Protein AF-A0ABC8URE0-F1 (afdb_monomer_lite)

Radius of gyration: 20.16 Å; chains: 1; bounding box: 49×44×55 Å

Foldseek 3Di:
DDPDFDDPVRCVLCVVVCVVQHRLLLVLQLADEEEDEADDLLVVLLVVLSVSSNHVYYHYHRPDDDDDDDDLQAFDPDDQLLVLLVVLVVVVCVVVVHGPLPAALVCLVVSVVSSVVCCVVRPDDCVSHDSVSNSVSRHDSDDDNVVSNVNSVLVNVLVSCVRSVGDDHQQPDWDADPVVGDIDGDHRPDPDDDD

Organism: NCBI:txid185542

pLDDT: mean 82.13, std 14.36, range [38.34, 97.25]

Sequence (195 aa):
MGNEELTEQETALYDRQIRVWGVDAQRRLSKSHILVSGLRGTVVEFCKNIVLAGVGSLTLNDDRPDAIAIPWRSLPKRVSKLYFAMRVLERFEEAEGRNPGETSTADLPIVLKLRKDLCEAHSPSEAQIPDSLLERLLASTTEFPPVCAIIGGILGQEVIKAISGKGDPLKNFFFFDAVDGKGIIEDISNTNTHS

Structure (mmCIF, N/CA/C/O backbone):
data_AF-A0ABC8URE0-F1
#
_entry.id   AF-A0ABC8URE0-F1
#
loop_
_atom_site.group_PDB
_atom_site.id
_atom_site.type_symbol
_atom_site.label_atom_id
_atom_site.label_alt_id
_atom_site.label_comp_id
_atom_site.label_asym_id
_atom_site.label_entity_id
_atom_site.label_seq_id
_atom_site.pdbx_PDB_ins_code
_atom_site.Cartn_x
_atom_site.Cartn_y
_atom_site.Cartn_z
_atom_site.occupancy
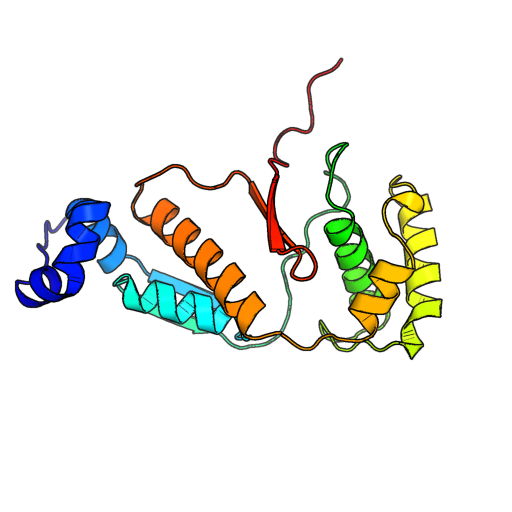_atom_site.B_iso_or_equiv
_atom_site.auth_seq_id
_atom_site.auth_comp_id
_atom_site.auth_asym_id
_atom_site.auth_atom_id
_atom_site.pdbx_PDB_model_num
ATOM 1 N N . MET A 1 1 ? -28.668 8.253 12.663 1.00 44.81 1 MET A N 1
ATOM 2 C CA . MET A 1 1 ? -27.757 7.182 12.202 1.00 44.81 1 MET A CA 1
ATOM 3 C C . MET A 1 1 ? -26.922 6.763 13.399 1.00 44.81 1 MET A C 1
ATOM 5 O O . MET A 1 1 ? -26.434 7.644 14.094 1.00 44.81 1 MET A O 1
ATOM 9 N N . GLY A 1 2 ? -26.914 5.468 13.721 1.00 46.53 2 GLY A N 1
ATOM 10 C CA . GLY A 1 2 ? -26.546 4.940 15.037 1.00 46.53 2 GLY A CA 1
ATOM 11 C C . GLY A 1 2 ? -25.136 5.316 15.482 1.00 46.53 2 GLY A C 1
ATOM 12 O O . GLY A 1 2 ? -24.145 4.989 14.826 1.00 46.53 2 GLY A O 1
ATOM 13 N N . ASN A 1 3 ? -25.065 5.984 16.630 1.00 58.00 3 ASN A N 1
ATOM 14 C CA . ASN A 1 3 ? -23.837 6.269 17.354 1.00 58.00 3 ASN A CA 1
ATOM 15 C C . ASN A 1 3 ? -23.377 4.998 18.092 1.00 58.00 3 ASN A C 1
ATOM 17 O O . ASN A 1 3 ? -23.248 5.006 19.309 1.00 58.00 3 ASN A O 1
ATOM 21 N N . GLU A 1 4 ? -23.235 3.881 17.369 1.00 69.94 4 GLU A N 1
ATOM 22 C CA . GLU A 1 4 ? -22.735 2.632 17.949 1.00 69.94 4 GLU A CA 1
ATOM 23 C C . GLU A 1 4 ? -21.318 2.864 18.459 1.00 69.94 4 GLU A C 1
ATOM 25 O O . GLU A 1 4 ? -20.422 3.268 17.705 1.00 69.94 4 GLU A O 1
ATOM 30 N N . GLU A 1 5 ? -21.179 2.698 19.769 1.00 83.19 5 GLU A N 1
ATOM 31 C CA . GLU A 1 5 ? -19.919 2.800 20.479 1.00 83.19 5 GLU A CA 1
ATOM 32 C C . GLU A 1 5 ? -19.103 1.530 20.269 1.00 83.19 5 GLU A C 1
ATOM 34 O O . GLU A 1 5 ? -19.657 0.457 20.035 1.00 83.19 5 GLU A O 1
ATOM 39 N N . LEU A 1 6 ? -17.780 1.661 20.353 1.00 88.19 6 LEU A N 1
ATOM 40 C CA . LEU A 1 6 ? -16.908 0.493 20.386 1.00 88.19 6 LEU A CA 1
ATOM 41 C C . LEU A 1 6 ? -17.249 -0.328 21.627 1.00 88.19 6 LEU A C 1
ATOM 43 O O . LEU A 1 6 ? -17.446 0.225 22.711 1.00 88.19 6 LEU A O 1
ATOM 47 N N . THR A 1 7 ? -17.283 -1.642 21.471 1.00 91.75 7 THR A N 1
ATOM 48 C CA . THR A 1 7 ? -17.441 -2.557 22.599 1.00 91.75 7 THR A CA 1
ATOM 49 C C . THR A 1 7 ? -16.278 -2.399 23.586 1.00 91.75 7 THR A C 1
ATOM 51 O O . THR A 1 7 ? -15.192 -1.916 23.241 1.00 91.75 7 THR A O 1
ATOM 54 N N . GLU A 1 8 ? -16.462 -2.837 24.833 1.00 92.25 8 GLU A N 1
ATOM 55 C CA . GLU A 1 8 ? -15.370 -2.854 25.820 1.00 92.25 8 GLU A CA 1
ATOM 56 C C . GLU A 1 8 ? -14.184 -3.701 25.337 1.00 92.25 8 GLU A C 1
ATOM 58 O O . GLU A 1 8 ? -13.027 -3.329 25.535 1.00 92.25 8 GLU A O 1
ATOM 63 N N . GLN A 1 9 ? -14.470 -4.806 24.639 1.00 92.00 9 GLN A N 1
ATOM 64 C CA . GLN A 1 9 ? -13.456 -5.677 24.047 1.00 92.00 9 GLN A CA 1
ATOM 65 C C . GLN A 1 9 ? -12.650 -4.957 22.961 1.00 92.00 9 GLN A C 1
ATOM 67 O O . GLN A 1 9 ? -11.422 -4.997 22.994 1.00 92.00 9 GLN A O 1
ATOM 72 N N . GLU A 1 10 ? -13.308 -4.256 22.033 1.00 90.31 10 GLU A N 1
ATOM 73 C CA . GLU A 1 10 ? -12.627 -3.458 21.003 1.00 90.31 10 GLU A CA 1
ATOM 74 C C . GLU A 1 10 ? -11.836 -2.302 21.616 1.00 90.31 10 GLU A C 1
ATOM 76 O O . GLU A 1 10 ? -10.716 -2.020 21.195 1.00 90.31 10 GLU A O 1
ATOM 81 N N . THR A 1 11 ? -12.383 -1.654 22.645 1.00 92.94 11 THR A N 1
ATOM 82 C CA . THR A 1 11 ? -11.701 -0.565 23.353 1.00 92.94 11 THR A CA 1
ATOM 83 C C . THR A 1 11 ? -10.422 -1.063 24.025 1.00 92.94 11 THR A C 1
ATOM 85 O O . THR A 1 11 ? -9.389 -0.403 23.936 1.00 92.94 11 THR A O 1
ATOM 88 N N . ALA A 1 12 ? -10.457 -2.247 24.643 1.00 94.56 12 ALA A N 1
ATOM 89 C CA . ALA A 1 12 ? -9.278 -2.873 25.234 1.00 94.56 12 ALA A CA 1
ATOM 90 C C . ALA A 1 12 ? -8.264 -3.329 24.169 1.00 94.56 12 ALA A C 1
ATOM 92 O O . ALA A 1 12 ? -7.064 -3.103 24.328 1.00 94.56 12 ALA A O 1
ATOM 93 N N . LEU A 1 13 ? -8.734 -3.935 23.072 1.00 93.69 13 LEU A N 1
ATOM 94 C CA . LEU A 1 13 ? -7.889 -4.415 21.974 1.00 93.69 13 LEU A CA 1
ATOM 95 C C . LEU A 1 13 ? -7.146 -3.264 21.279 1.00 93.69 13 LEU A C 1
ATOM 97 O O . LEU A 1 13 ? -5.949 -3.370 21.002 1.00 93.69 13 LEU A O 1
ATOM 101 N N . TYR A 1 14 ? -7.843 -2.155 21.032 1.00 95.88 14 TYR A N 1
ATOM 102 C CA . TYR A 1 14 ? -7.323 -1.000 20.302 1.00 95.88 14 TYR A CA 1
ATOM 103 C C . TYR A 1 14 ? -6.855 0.144 21.209 1.00 95.88 14 TYR A C 1
ATOM 105 O O . TYR A 1 14 ? -6.549 1.216 20.696 1.00 95.88 14 TYR A O 1
ATOM 113 N N . ASP A 1 15 ? -6.725 -0.053 22.527 1.00 96.69 15 ASP A N 1
ATOM 114 C CA . ASP A 1 15 ? -6.374 1.006 23.494 1.00 96.69 15 ASP A CA 1
ATOM 115 C C . ASP A 1 15 ? -5.163 1.845 23.043 1.00 96.69 15 ASP A C 1
ATOM 117 O O . ASP A 1 15 ? -5.224 3.075 22.988 1.00 96.69 15 ASP A O 1
ATOM 121 N N . ARG A 1 16 ? -4.074 1.190 22.619 1.00 96.12 16 ARG A N 1
ATOM 122 C CA . ARG A 1 16 ? -2.867 1.893 22.148 1.00 96.12 16 ARG A CA 1
ATOM 123 C C . ARG A 1 16 ? -3.115 2.713 20.885 1.00 96.12 16 ARG A C 1
ATOM 125 O O . ARG A 1 16 ? -2.573 3.804 20.761 1.00 96.12 16 ARG A O 1
ATOM 132 N N . GLN A 1 17 ? -3.920 2.196 19.966 1.00 94.06 17 GLN A N 1
ATOM 133 C CA . GLN A 1 17 ? -4.258 2.850 18.703 1.00 94.06 17 GLN A CA 1
ATOM 134 C C . GLN A 1 17 ? -5.190 4.048 18.941 1.00 94.06 17 GLN A C 1
ATOM 136 O O . GLN A 1 17 ? -4.942 5.151 18.452 1.00 94.06 17 GLN A O 1
ATOM 141 N N . ILE A 1 18 ? -6.192 3.873 19.805 1.00 95.69 18 ILE A N 1
ATOM 142 C CA . ILE A 1 18 ? -7.119 4.922 20.237 1.00 95.69 18 ILE A CA 1
ATOM 143 C C . ILE A 1 18 ? -6.364 6.087 20.886 1.00 95.69 18 ILE A C 1
ATOM 145 O O . ILE A 1 18 ? -6.706 7.240 20.638 1.00 95.69 18 ILE A O 1
ATOM 149 N N . ARG A 1 19 ? -5.301 5.832 21.658 1.00 95.56 19 ARG A N 1
ATOM 150 C CA . ARG A 1 19 ? -4.453 6.906 22.215 1.00 95.56 19 ARG A CA 1
ATOM 151 C C . ARG A 1 19 ? -3.705 7.713 21.152 1.00 95.56 19 ARG A C 1
ATOM 153 O O . ARG A 1 19 ? -3.364 8.862 21.411 1.00 95.56 19 ARG A O 1
ATOM 160 N N . VAL A 1 20 ? -3.440 7.128 19.984 1.00 93.50 20 VAL A N 1
ATOM 161 C CA . VAL A 1 20 ? -2.712 7.783 18.888 1.00 93.50 20 VAL A CA 1
ATOM 162 C C . VAL A 1 20 ? -3.646 8.654 18.051 1.00 93.50 20 VAL A C 1
ATOM 164 O O . VAL A 1 20 ? -3.333 9.816 17.803 1.00 93.50 20 VAL A O 1
ATOM 167 N N . TRP A 1 21 ? -4.793 8.123 17.617 1.00 93.44 21 TRP A N 1
ATOM 168 C CA . TRP A 1 21 ? -5.675 8.824 16.670 1.00 93.44 21 TRP A CA 1
ATOM 169 C C . TRP A 1 21 ? -7.066 9.182 17.209 1.00 93.44 21 TRP A C 1
ATOM 171 O O . TRP A 1 21 ? -7.798 9.950 16.579 1.00 93.44 21 TRP A O 1
ATOM 181 N N . GLY A 1 22 ? -7.426 8.710 18.399 1.00 95.50 22 GLY A N 1
ATOM 182 C CA . GLY A 1 22 ? -8.692 9.003 19.065 1.00 95.50 22 GLY A CA 1
ATOM 183 C C . GLY A 1 22 ? -9.807 8.003 18.755 1.00 95.50 22 GLY A C 1
ATOM 184 O O . GLY A 1 22 ? -9.802 7.302 17.743 1.00 95.50 22 GLY A O 1
ATOM 185 N N . VAL A 1 23 ? -10.809 7.966 19.634 1.00 95.06 23 VAL A N 1
ATOM 186 C CA . VAL A 1 23 ? -11.919 7.003 19.555 1.00 95.06 23 VAL A CA 1
ATOM 187 C C . VAL A 1 23 ? -12.766 7.177 18.290 1.00 95.06 23 VAL A C 1
ATOM 189 O O . VAL A 1 23 ? -13.145 6.192 17.665 1.00 95.06 23 VAL A O 1
ATOM 192 N N . ASP A 1 24 ? -12.999 8.416 17.850 1.00 94.75 24 ASP A N 1
ATOM 193 C CA . ASP A 1 24 ? -13.796 8.686 16.646 1.00 94.75 24 ASP A CA 1
ATOM 194 C C . ASP A 1 24 ? -13.105 8.199 15.370 1.00 94.75 24 ASP A C 1
ATOM 196 O O . ASP A 1 24 ? -13.764 7.765 14.427 1.00 94.75 24 ASP A O 1
ATOM 200 N N . ALA A 1 25 ? -11.771 8.268 15.335 1.00 95.25 25 ALA A N 1
ATOM 201 C CA . ALA A 1 25 ? -10.980 7.710 14.246 1.00 95.25 25 ALA A CA 1
ATOM 202 C C . ALA A 1 25 ? -11.090 6.184 14.221 1.00 95.25 25 ALA A C 1
ATOM 204 O O . ALA A 1 25 ? -11.353 5.619 13.161 1.00 95.25 25 ALA A O 1
ATOM 205 N N . GLN A 1 26 ? -10.990 5.536 15.387 1.00 96.56 26 GLN A N 1
ATOM 206 C CA . GLN A 1 26 ? -11.172 4.089 15.497 1.00 96.56 26 GLN A CA 1
ATOM 207 C C . GLN A 1 26 ? -12.585 3.655 15.073 1.00 96.56 26 GLN A C 1
ATOM 209 O O . GLN A 1 26 ? -12.722 2.688 14.332 1.00 96.56 26 GLN A O 1
ATOM 214 N N . ARG A 1 27 ? -13.632 4.407 15.449 1.00 94.38 27 ARG A N 1
ATOM 215 C CA . ARG A 1 27 ? -15.014 4.150 14.992 1.00 94.38 27 ARG A CA 1
ATOM 216 C C . ARG A 1 27 ? -15.176 4.285 13.477 1.00 94.38 27 ARG A C 1
ATOM 218 O O . ARG A 1 27 ? -15.974 3.567 12.884 1.00 94.38 27 ARG A O 1
ATOM 225 N N . ARG A 1 28 ? -14.474 5.225 12.833 1.00 95.12 28 ARG A N 1
ATOM 226 C CA . ARG A 1 28 ? -14.501 5.348 11.364 1.00 95.12 28 ARG A CA 1
ATOM 227 C C . ARG A 1 28 ? -13.824 4.156 10.695 1.00 95.12 28 ARG A C 1
ATOM 229 O O . ARG A 1 28 ? -14.370 3.626 9.730 1.00 95.12 28 ARG A O 1
ATOM 236 N N . LEU A 1 29 ? -12.682 3.715 11.224 1.00 94.25 29 LEU A N 1
ATOM 237 C CA . LEU A 1 29 ? -11.982 2.525 10.735 1.00 94.25 29 LEU A CA 1
ATOM 238 C C . LEU A 1 29 ? -12.871 1.278 10.846 1.00 94.25 29 LEU A C 1
ATOM 240 O O . LEU A 1 29 ? -13.094 0.613 9.834 1.00 94.25 29 LEU A O 1
ATOM 244 N N . SER A 1 30 ? -13.478 1.030 12.011 1.00 92.75 30 SER A N 1
ATOM 245 C CA . SER A 1 30 ? -14.317 -0.159 12.243 1.00 92.75 30 SER A CA 1
ATOM 246 C C . SER A 1 30 ? -15.606 -0.201 11.418 1.00 92.75 30 SER A C 1
ATOM 248 O O . SER A 1 30 ? -16.214 -1.256 11.278 1.00 92.75 30 SER A O 1
ATOM 250 N N . LYS A 1 31 ? -16.020 0.926 10.829 1.00 91.44 31 LYS A N 1
ATOM 251 C CA . LYS A 1 31 ? -17.175 1.014 9.915 1.00 91.44 31 LYS A CA 1
ATOM 252 C C . LYS A 1 31 ? -16.787 1.040 8.439 1.00 91.44 31 LYS A C 1
ATOM 254 O O . LYS A 1 31 ? -17.660 1.118 7.580 1.00 91.44 31 LYS A O 1
ATOM 259 N N . SER A 1 32 ? -15.493 1.025 8.134 1.00 92.50 32 SER A N 1
ATOM 260 C CA . SER A 1 32 ? -15.006 1.093 6.761 1.00 92.50 32 SER A CA 1
ATOM 261 C C . SER A 1 32 ? -14.900 -0.290 6.129 1.00 92.50 32 SER A C 1
ATOM 263 O O . SER A 1 32 ? -14.638 -1.285 6.805 1.00 92.50 32 SER A O 1
ATOM 265 N N . HIS A 1 33 ? -15.078 -0.332 4.812 1.00 90.12 33 HIS A N 1
ATOM 266 C CA . HIS A 1 33 ? -14.966 -1.534 3.996 1.00 90.12 33 HIS A CA 1
ATOM 267 C C . HIS A 1 33 ? -13.935 -1.279 2.901 1.00 90.12 33 HIS A C 1
ATOM 269 O O . HIS A 1 33 ? -14.064 -0.316 2.145 1.00 90.12 33 HIS A O 1
ATOM 275 N N . ILE A 1 34 ? -12.904 -2.117 2.832 1.00 87.38 34 ILE A N 1
ATOM 276 C CA . ILE A 1 34 ? -11.818 -1.976 1.860 1.00 87.38 34 ILE A CA 1
ATOM 277 C C . ILE A 1 34 ? -11.873 -3.152 0.889 1.00 87.38 34 ILE A C 1
ATOM 279 O O . ILE A 1 34 ? -11.908 -4.307 1.306 1.00 87.38 34 ILE A O 1
ATOM 283 N N . LEU A 1 35 ? -11.859 -2.852 -0.409 1.00 88.62 35 LEU A N 1
ATOM 284 C CA . LEU A 1 35 ? -11.622 -3.827 -1.469 1.00 88.62 35 LEU A CA 1
ATOM 285 C C . LEU A 1 35 ? -10.140 -3.795 -1.842 1.00 88.62 35 LEU A C 1
ATOM 287 O O . LEU A 1 35 ? -9.586 -2.728 -2.101 1.00 88.62 35 LEU A O 1
ATOM 291 N N . VAL A 1 36 ? -9.520 -4.966 -1.901 1.00 83.94 36 VAL A N 1
ATOM 292 C CA . VAL A 1 36 ? -8.146 -5.155 -2.361 1.00 83.94 36 VAL A CA 1
ATOM 293 C C . VAL A 1 36 ? -8.177 -6.028 -3.598 1.00 83.94 36 VAL A C 1
ATOM 295 O O . VAL A 1 36 ? -8.746 -7.114 -3.549 1.00 83.94 36 VAL A O 1
ATOM 298 N N . SER A 1 37 ? -7.566 -5.556 -4.685 1.00 80.25 37 SER A N 1
ATOM 299 C CA . SER A 1 37 ? -7.454 -6.308 -5.935 1.00 80.25 37 SER A CA 1
ATOM 300 C C . SER A 1 37 ? -5.997 -6.673 -6.218 1.00 80.25 37 SER A C 1
ATOM 302 O O . SER A 1 37 ? -5.149 -5.782 -6.257 1.00 80.25 37 SER A O 1
ATOM 304 N N . GLY A 1 38 ? -5.726 -7.962 -6.429 1.00 74.94 38 GLY A N 1
ATOM 305 C CA . GLY A 1 38 ? -4.405 -8.534 -6.699 1.00 74.94 38 GLY A CA 1
ATOM 306 C C . GLY A 1 38 ? -3.577 -8.773 -5.434 1.00 74.94 38 GLY A C 1
ATOM 307 O O . GLY A 1 38 ? -3.132 -7.827 -4.784 1.00 74.94 38 GLY A O 1
ATOM 308 N N . LEU A 1 39 ? -3.315 -10.037 -5.090 1.00 74.25 39 LEU A N 1
ATOM 309 C CA . LEU A 1 39 ? -2.512 -10.395 -3.918 1.00 74.25 39 LEU A CA 1
ATOM 310 C C . LEU A 1 39 ? -1.060 -10.694 -4.307 1.00 74.25 39 LEU A C 1
ATOM 312 O O . LEU A 1 39 ? -0.730 -11.733 -4.874 1.00 74.25 39 LEU A O 1
ATOM 316 N N . ARG A 1 40 ? -0.163 -9.780 -3.934 1.00 80.19 40 ARG A N 1
ATOM 317 C CA . ARG A 1 40 ? 1.292 -9.996 -3.913 1.00 80.19 40 ARG A CA 1
ATOM 318 C C . ARG A 1 40 ? 1.866 -9.665 -2.533 1.00 80.19 40 ARG A C 1
ATOM 320 O O . ARG A 1 40 ? 1.146 -9.143 -1.684 1.00 80.19 40 ARG A O 1
ATOM 327 N N . GLY A 1 41 ? 3.141 -9.938 -2.281 1.00 81.12 41 GLY A N 1
ATOM 328 C CA . GLY A 1 41 ? 3.801 -9.776 -0.982 1.00 81.12 41 GLY A CA 1
ATOM 329 C C . GLY A 1 41 ? 3.601 -8.394 -0.360 1.00 81.12 41 GLY A C 1
ATOM 330 O O . GLY A 1 41 ? 3.271 -8.289 0.820 1.00 81.12 41 GLY A O 1
ATOM 331 N N . THR A 1 42 ? 3.694 -7.324 -1.155 1.00 89.69 42 THR A N 1
ATOM 332 C CA . THR A 1 42 ? 3.420 -5.955 -0.673 1.00 89.69 42 THR A CA 1
ATOM 333 C C . THR A 1 42 ? 1.969 -5.780 -0.221 1.00 89.69 42 THR A C 1
ATOM 335 O O . THR A 1 42 ? 1.692 -5.158 0.806 1.00 89.69 42 THR A O 1
ATOM 338 N N . VAL A 1 43 ? 1.031 -6.350 -0.978 1.00 87.75 43 VAL A N 1
ATOM 339 C CA . VAL A 1 43 ? -0.405 -6.263 -0.699 1.00 87.75 43 VAL A CA 1
ATOM 340 C C . VAL A 1 43 ? -0.781 -7.113 0.515 1.00 87.75 43 VAL A C 1
ATOM 342 O O . VAL A 1 43 ? -1.624 -6.700 1.306 1.00 87.75 43 VAL A O 1
ATOM 345 N N . VAL A 1 44 ? -0.125 -8.255 0.727 1.00 85.50 44 VAL A N 1
ATOM 346 C CA . VAL A 1 44 ? -0.299 -9.077 1.935 1.00 85.50 44 VAL A CA 1
ATOM 347 C C . VAL A 1 44 ? 0.109 -8.294 3.186 1.00 85.50 44 VAL A C 1
ATOM 349 O O . VAL A 1 44 ? -0.640 -8.254 4.164 1.00 85.50 44 VAL A O 1
ATOM 352 N N . GLU A 1 45 ? 1.254 -7.610 3.142 1.00 95.69 45 GLU A N 1
ATOM 353 C CA . GLU A 1 45 ? 1.718 -6.752 4.238 1.00 95.69 45 GLU A CA 1
ATOM 354 C C . GLU A 1 45 ? 0.764 -5.576 4.493 1.00 95.69 45 GLU A C 1
ATOM 356 O O . GLU A 1 45 ? 0.430 -5.286 5.645 1.00 95.69 45 GLU A O 1
ATOM 361 N N . PHE A 1 46 ? 0.249 -4.953 3.428 1.00 94.69 46 PHE A N 1
ATOM 362 C CA . PHE A 1 46 ? -0.822 -3.960 3.519 1.00 94.69 46 PHE A CA 1
ATOM 363 C C . PHE A 1 46 ? -2.070 -4.525 4.217 1.00 94.69 46 PHE A C 1
ATOM 365 O O . PHE A 1 46 ? -2.531 -3.950 5.204 1.00 94.69 46 PHE A O 1
ATOM 372 N N . CYS A 1 47 ? -2.586 -5.672 3.763 1.00 89.75 47 CYS A N 1
ATOM 373 C CA . CYS A 1 47 ? -3.782 -6.308 4.319 1.00 89.75 47 CYS A CA 1
ATOM 374 C C . CYS A 1 47 ? -3.617 -6.598 5.812 1.00 89.75 47 CYS A C 1
ATOM 376 O O . CYS A 1 47 ? -4.502 -6.275 6.602 1.00 89.75 47 CYS A O 1
ATOM 378 N N . LYS A 1 48 ? -2.461 -7.141 6.216 1.00 92.56 48 LYS A N 1
ATOM 379 C CA . LYS A 1 48 ? -2.122 -7.373 7.625 1.00 92.56 48 LYS A CA 1
ATOM 380 C C . LYS A 1 48 ? -2.237 -6.082 8.438 1.00 92.56 48 LYS A C 1
ATOM 382 O O . LYS A 1 48 ? -2.884 -6.082 9.481 1.00 92.56 48 LYS A O 1
ATOM 387 N N . ASN A 1 49 ? -1.645 -4.982 7.970 1.00 95.69 49 ASN A N 1
ATOM 388 C CA . ASN A 1 49 ? -1.688 -3.705 8.692 1.00 95.69 49 ASN A CA 1
ATOM 389 C C . ASN A 1 49 ? -3.114 -3.155 8.811 1.00 95.69 49 ASN A C 1
ATOM 391 O O . ASN A 1 49 ? -3.501 -2.681 9.875 1.00 95.69 49 ASN A O 1
ATOM 395 N N . ILE A 1 50 ? -3.908 -3.270 7.749 1.00 94.31 50 ILE A N 1
ATOM 396 C CA . ILE A 1 50 ? -5.303 -2.824 7.720 1.00 94.31 50 ILE A CA 1
ATOM 397 C C . ILE A 1 50 ? -6.196 -3.645 8.662 1.00 94.31 50 ILE A C 1
ATOM 399 O O . ILE A 1 50 ? -6.992 -3.075 9.408 1.00 94.31 50 ILE A O 1
ATOM 403 N N . VAL A 1 51 ? -6.042 -4.972 8.677 1.00 90.69 51 VAL A N 1
ATOM 404 C CA . VAL A 1 51 ? -6.773 -5.853 9.602 1.00 90.69 51 VAL A CA 1
ATOM 405 C C . VAL A 1 51 ? -6.383 -5.550 11.051 1.00 90.69 51 VAL A C 1
ATOM 407 O O . VAL A 1 51 ? -7.254 -5.410 11.907 1.00 90.69 51 VAL A O 1
ATOM 410 N N . LEU A 1 52 ? -5.087 -5.375 11.331 1.00 93.25 52 LEU A N 1
ATOM 411 C CA . LEU A 1 52 ? -4.596 -5.035 12.672 1.00 93.25 52 LEU A CA 1
ATOM 412 C C . LEU A 1 52 ? -5.031 -3.637 13.142 1.00 93.25 52 LEU A C 1
ATOM 414 O O . LEU A 1 52 ? -5.151 -3.417 14.349 1.00 93.25 52 LEU A O 1
ATOM 418 N N . ALA A 1 53 ? -5.292 -2.712 12.216 1.00 94.19 53 ALA A N 1
ATOM 419 C CA . ALA A 1 53 ? -5.849 -1.393 12.516 1.00 94.19 53 ALA A CA 1
ATOM 420 C C . ALA A 1 53 ? -7.350 -1.429 12.866 1.00 94.19 53 ALA A C 1
ATOM 422 O O . ALA A 1 53 ? -7.910 -0.421 13.298 1.00 94.19 53 ALA A O 1
ATOM 423 N N . GLY A 1 54 ? -8.010 -2.579 12.692 1.00 91.88 54 GLY A N 1
ATOM 424 C CA . GLY A 1 54 ? -9.418 -2.761 13.032 1.00 91.88 54 GLY A CA 1
ATOM 425 C C . GLY A 1 54 ? -10.374 -2.167 12.008 1.00 91.88 54 GLY A C 1
ATOM 426 O O . GLY A 1 54 ? -11.345 -1.514 12.386 1.00 91.88 54 GLY A O 1
ATOM 427 N N . VAL A 1 55 ? -10.096 -2.362 10.713 1.00 91.44 55 VAL A N 1
ATOM 428 C CA . VAL A 1 55 ? -11.075 -2.041 9.669 1.00 91.44 55 VAL A CA 1
ATOM 429 C C . VAL A 1 55 ? -12.311 -2.943 9.781 1.00 91.44 55 VAL A C 1
ATOM 431 O O . VAL A 1 55 ? -12.188 -4.118 10.124 1.00 91.44 55 VAL A O 1
ATOM 434 N N . GLY A 1 56 ? -13.493 -2.416 9.459 1.00 88.25 56 GLY A N 1
ATOM 435 C CA . GLY A 1 56 ? -14.756 -3.157 9.554 1.00 88.25 56 GLY A CA 1
ATOM 436 C C . GLY A 1 56 ? -14.841 -4.376 8.640 1.00 88.25 56 GLY A C 1
ATOM 437 O O . GLY A 1 56 ? -15.275 -5.447 9.058 1.00 88.25 56 GLY A O 1
ATOM 438 N N . SER A 1 57 ? -14.414 -4.239 7.383 1.00 89.00 57 SER A N 1
ATOM 439 C CA . SER A 1 57 ? -14.201 -5.401 6.519 1.00 89.00 57 SER A CA 1
ATOM 440 C C . SER A 1 57 ? -13.105 -5.182 5.483 1.00 89.00 57 SER A C 1
ATOM 442 O O . SER A 1 57 ? -12.822 -4.059 5.055 1.00 89.00 57 SER A O 1
ATOM 444 N N . LEU A 1 58 ? -12.516 -6.298 5.061 1.00 86.25 58 LEU A N 1
ATOM 445 C CA . LEU A 1 58 ? -11.542 -6.374 3.987 1.00 86.25 58 LEU A CA 1
ATOM 446 C C . LEU A 1 58 ? -11.996 -7.453 2.999 1.00 86.25 58 LEU A C 1
ATOM 448 O O . LEU A 1 58 ? -12.099 -8.622 3.363 1.00 86.25 58 LEU A O 1
ATOM 452 N N . THR A 1 59 ? -12.297 -7.057 1.765 1.00 82.69 59 THR A N 1
ATOM 453 C CA . THR A 1 59 ? -12.648 -7.971 0.670 1.00 82.69 59 THR A CA 1
ATOM 454 C C . THR A 1 59 ? -11.435 -8.143 -0.227 1.00 82.69 59 THR A C 1
ATOM 456 O O . THR A 1 59 ? -10.869 -7.152 -0.685 1.00 82.69 59 THR A O 1
ATOM 459 N N . LEU A 1 60 ? -11.038 -9.389 -0.475 1.00 79.69 60 LEU A N 1
ATOM 460 C CA . LEU A 1 60 ? -9.905 -9.719 -1.333 1.00 79.69 60 LEU A CA 1
ATOM 461 C C . LEU A 1 60 ? -10.429 -10.242 -2.669 1.00 79.69 60 LEU A C 1
ATOM 463 O O . LEU A 1 60 ? -11.166 -11.225 -2.704 1.00 79.69 60 LEU A O 1
ATOM 467 N N . ASN A 1 61 ? -10.042 -9.574 -3.747 1.00 77.19 61 ASN A N 1
ATOM 468 C CA . ASN A 1 61 ? -10.255 -9.998 -5.118 1.00 77.19 61 ASN A CA 1
ATOM 469 C C . ASN A 1 61 ? -8.891 -10.344 -5.719 1.00 77.19 61 ASN A C 1
ATOM 471 O O . ASN A 1 61 ? -8.054 -9.462 -5.878 1.00 77.19 61 ASN A O 1
ATOM 475 N N . ASP A 1 62 ? -8.640 -11.609 -6.033 1.00 72.94 62 ASP A N 1
ATOM 476 C CA . ASP A 1 62 ? -7.372 -12.037 -6.642 1.00 72.94 62 ASP A CA 1
ATOM 477 C C . ASP A 1 62 ? -7.586 -12.635 -8.035 1.00 72.94 62 ASP A C 1
ATOM 479 O O . ASP A 1 62 ? -6.936 -13.593 -8.454 1.00 72.94 62 ASP A O 1
ATOM 483 N N . ASP A 1 63 ? -8.525 -12.035 -8.764 1.00 58.53 63 ASP A N 1
ATOM 484 C CA . ASP A 1 63 ? -8.711 -12.270 -10.185 1.00 58.53 63 ASP A CA 1
ATOM 485 C C . ASP A 1 63 ? -7.721 -11.366 -10.937 1.00 58.53 63 ASP A C 1
ATOM 487 O O . ASP A 1 63 ? -7.913 -10.156 -11.051 1.00 58.53 63 ASP A O 1
ATOM 491 N N . ARG A 1 64 ? -6.605 -11.936 -11.408 1.00 58.53 64 ARG A N 1
ATOM 492 C CA . ARG A 1 64 ? -5.649 -11.240 -12.292 1.00 58.53 64 ARG A CA 1
ATOM 493 C C . ARG A 1 64 ? -6.349 -11.007 -13.643 1.00 58.53 64 ARG A C 1
ATOM 495 O O . ARG A 1 64 ? -6.685 -12.010 -14.277 1.00 58.53 64 ARG A O 1
ATOM 502 N N . PRO A 1 65 ? -6.611 -9.752 -14.073 1.00 46.78 65 PRO A N 1
ATOM 503 C CA . PRO A 1 65 ? -5.569 -8.881 -14.640 1.00 46.78 65 PRO A CA 1
ATOM 504 C C . PRO A 1 65 ? -5.729 -7.357 -14.352 1.00 46.78 65 PRO A C 1
ATOM 506 O O . PRO A 1 65 ? -6.724 -6.904 -13.800 1.00 46.78 65 PRO A O 1
ATOM 509 N N . ASP A 1 66 ? -4.718 -6.593 -14.785 1.00 43.78 66 ASP A N 1
ATOM 510 C CA . ASP A 1 66 ? -4.639 -5.124 -14.941 1.00 43.78 66 ASP A CA 1
ATOM 511 C C . ASP A 1 66 ? -4.273 -4.259 -13.713 1.00 43.78 66 ASP A C 1
ATOM 513 O O . ASP A 1 66 ? -5.077 -3.948 -12.834 1.00 43.78 66 ASP A O 1
ATOM 517 N N . ALA A 1 67 ? -3.022 -3.777 -13.711 1.00 46.09 67 ALA A N 1
ATOM 518 C CA . ALA A 1 67 ? -2.575 -2.652 -12.891 1.00 46.09 67 ALA A CA 1
ATOM 519 C C . ALA A 1 67 ? -2.902 -1.316 -13.593 1.00 46.09 67 ALA A C 1
ATOM 521 O O . ALA A 1 67 ? -2.848 -1.196 -14.813 1.00 46.09 67 ALA A O 1
ATOM 522 N N . ILE A 1 68 ? -3.260 -0.305 -12.801 1.00 40.16 68 ILE A N 1
ATOM 523 C CA . ILE A 1 68 ? -3.829 0.981 -13.236 1.00 40.16 68 ILE A CA 1
ATOM 524 C C . ILE A 1 68 ? -2.854 1.780 -14.129 1.00 40.16 68 ILE A C 1
ATOM 526 O O . ILE A 1 68 ? -1.792 2.221 -13.681 1.00 40.16 68 ILE A O 1
ATOM 530 N N . ALA A 1 69 ? -3.263 2.053 -15.372 1.00 43.81 69 ALA A N 1
ATOM 531 C CA . ALA A 1 69 ? -2.540 2.902 -16.317 1.00 43.81 69 ALA A CA 1
ATOM 532 C C . ALA A 1 69 ? -2.598 4.389 -15.901 1.00 43.81 69 ALA A C 1
ATOM 534 O O . ALA A 1 69 ? -3.678 4.974 -15.803 1.00 43.81 69 ALA A O 1
ATOM 535 N N . ILE A 1 70 ? -1.441 5.038 -15.705 1.00 45.44 70 ILE A N 1
ATOM 536 C CA . ILE A 1 70 ? -1.366 6.508 -15.590 1.00 45.44 70 ILE A CA 1
ATOM 537 C C . ILE A 1 70 ? -0.980 7.057 -16.969 1.00 45.44 70 ILE A C 1
ATOM 539 O O . ILE A 1 70 ? 0.016 6.609 -17.541 1.00 45.44 70 ILE A O 1
ATOM 543 N N . PRO A 1 71 ? -1.719 8.035 -17.521 1.00 54.03 71 PRO A N 1
ATOM 544 C CA . PRO A 1 71 ? -1.395 8.622 -18.815 1.00 54.03 71 PRO A CA 1
ATOM 545 C C . PRO A 1 71 ? -0.006 9.279 -18.837 1.00 54.03 71 PRO A C 1
ATOM 547 O O . PRO A 1 71 ? 0.324 10.093 -17.978 1.00 54.03 71 PRO A O 1
ATOM 550 N N . TRP A 1 72 ? 0.767 9.022 -19.897 1.00 53.53 72 TRP A N 1
ATOM 551 C CA . TRP A 1 72 ? 2.101 9.601 -20.144 1.00 53.53 72 TRP A CA 1
ATOM 552 C C . TRP A 1 72 ? 2.134 11.138 -20.229 1.00 53.53 72 TRP A C 1
ATOM 554 O O . TRP A 1 72 ? 3.201 11.741 -20.167 1.00 53.53 72 TRP A O 1
ATOM 564 N N . ARG A 1 73 ? 0.975 11.788 -20.390 1.00 53.03 73 ARG A N 1
ATOM 565 C CA . ARG A 1 73 ? 0.856 13.210 -20.751 1.00 53.03 73 ARG A CA 1
ATOM 566 C C . ARG A 1 73 ? 0.984 14.191 -19.574 1.00 53.03 73 ARG A C 1
ATOM 568 O O . ARG A 1 73 ? 0.924 15.393 -19.810 1.00 53.03 73 ARG A O 1
ATOM 575 N N . SER A 1 74 ? 1.187 13.711 -18.345 1.00 52.38 74 SER A N 1
ATOM 576 C CA . SER A 1 74 ? 1.114 14.548 -17.135 1.00 52.38 74 SER A CA 1
ATOM 577 C C . SER A 1 74 ? 2.253 14.265 -16.148 1.00 52.38 74 SER A C 1
ATOM 579 O O . SER A 1 74 ? 2.016 13.691 -15.088 1.00 52.38 74 SER A O 1
ATOM 581 N N . LEU A 1 75 ? 3.495 14.644 -16.484 1.00 55.03 75 LEU A N 1
ATOM 582 C CA . LEU A 1 75 ? 4.670 14.393 -15.633 1.00 55.03 75 LEU A CA 1
ATOM 583 C C . LEU A 1 75 ? 5.455 15.684 -15.300 1.00 55.03 75 LEU A C 1
ATOM 585 O O . LEU A 1 75 ? 5.783 16.446 -16.212 1.00 55.03 75 LEU A O 1
ATOM 589 N N . PRO A 1 76 ? 5.774 15.952 -14.016 1.00 57.22 76 PRO A N 1
ATOM 590 C CA . PRO A 1 76 ? 6.572 17.099 -13.592 1.00 57.22 76 PRO A CA 1
ATOM 591 C C . PRO A 1 76 ? 8.038 17.022 -14.039 1.00 57.22 76 PRO A C 1
ATOM 593 O O . PRO A 1 76 ? 8.569 15.973 -14.390 1.00 57.22 76 PRO A O 1
ATOM 596 N N . LYS A 1 77 ? 8.738 18.162 -13.954 1.00 53.97 77 LYS A N 1
ATOM 597 C CA . LYS A 1 77 ? 10.148 18.309 -14.371 1.00 53.97 77 LYS A CA 1
ATOM 598 C C . LYS A 1 77 ? 11.161 17.530 -13.511 1.00 53.97 77 LYS A C 1
ATOM 600 O O . LYS A 1 77 ? 12.320 17.423 -13.904 1.00 53.97 77 LYS A O 1
ATOM 605 N N . ARG A 1 78 ? 10.761 17.019 -12.342 1.00 59.56 78 ARG A N 1
ATOM 606 C CA . ARG A 1 78 ? 11.570 16.159 -11.463 1.00 59.56 78 ARG A CA 1
ATOM 607 C C . ARG A 1 78 ? 10.710 14.980 -11.031 1.00 59.56 78 ARG A C 1
ATOM 609 O O . ARG A 1 78 ? 9.949 15.101 -10.084 1.00 59.56 78 ARG A O 1
ATOM 616 N N . VAL A 1 79 ? 10.806 13.895 -11.782 1.00 65.56 79 VAL A N 1
ATOM 617 C CA . VAL A 1 79 ? 10.165 12.615 -11.483 1.00 65.56 79 VAL A CA 1
ATOM 618 C C . VAL A 1 79 ? 11.279 11.589 -11.337 1.00 65.56 79 VAL A C 1
ATOM 620 O O . VAL A 1 79 ? 12.241 11.611 -12.110 1.00 65.56 79 VAL A O 1
ATOM 623 N N . SER A 1 80 ? 11.176 10.717 -10.335 1.00 72.31 80 SER A N 1
ATOM 624 C CA . SER A 1 80 ? 12.164 9.662 -10.095 1.00 72.31 80 SER A CA 1
ATOM 625 C C . SER A 1 80 ? 12.465 8.838 -11.355 1.00 72.31 80 SER A C 1
ATOM 627 O O . SER A 1 80 ? 11.568 8.427 -12.091 1.00 72.31 80 SER A O 1
ATOM 629 N N . LYS A 1 81 ? 13.745 8.507 -11.566 1.00 79.81 81 LYS A N 1
ATOM 630 C CA . LYS A 1 81 ? 14.202 7.637 -12.666 1.00 79.81 81 LYS A CA 1
ATOM 631 C C . LYS A 1 81 ? 13.502 6.274 -12.663 1.00 79.81 81 LYS A C 1
ATOM 633 O O . LYS A 1 81 ? 13.246 5.700 -13.719 1.00 79.81 81 LYS A O 1
ATOM 638 N N . LEU A 1 82 ? 13.157 5.780 -11.471 1.00 74.44 82 LEU A N 1
ATOM 639 C CA . LEU A 1 82 ? 12.442 4.519 -11.286 1.00 74.44 82 LEU A CA 1
ATOM 640 C C . LEU A 1 82 ? 11.049 4.551 -11.919 1.00 74.44 82 LEU A C 1
ATOM 642 O O . LEU A 1 82 ? 10.642 3.568 -12.526 1.00 74.44 82 LEU A O 1
ATOM 646 N N . TYR A 1 83 ? 10.345 5.681 -11.839 1.00 77.25 83 TYR A N 1
ATOM 647 C CA . TYR A 1 83 ? 9.025 5.827 -12.448 1.00 77.25 83 TYR A CA 1
ATOM 648 C C . TYR A 1 83 ? 9.082 5.621 -13.966 1.00 77.25 83 TYR A C 1
ATOM 650 O O . TYR A 1 83 ? 8.320 4.831 -14.520 1.00 77.25 83 TYR A O 1
ATOM 658 N N . PHE A 1 84 ? 10.018 6.297 -14.636 1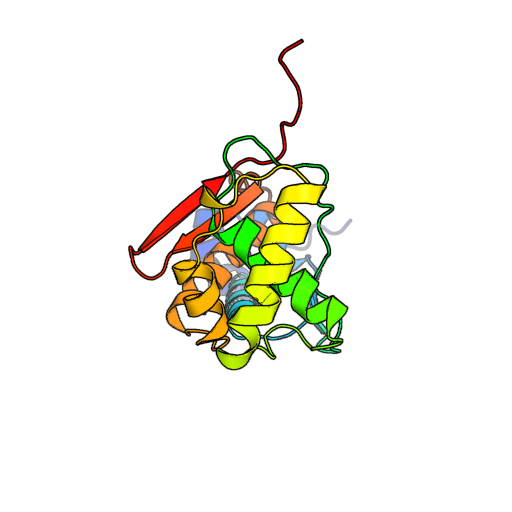.00 77.38 84 PHE A N 1
ATOM 659 C CA . PHE A 1 84 ? 10.176 6.175 -16.081 1.00 77.38 84 PHE A CA 1
ATOM 660 C C . PHE A 1 84 ? 10.606 4.764 -16.490 1.00 77.38 84 PHE A C 1
ATOM 662 O O . PHE A 1 84 ? 10.076 4.228 -17.458 1.00 77.38 84 PHE A O 1
ATOM 669 N N . ALA A 1 85 ? 11.510 4.137 -15.731 1.00 81.81 85 ALA A N 1
ATOM 670 C CA . ALA A 1 85 ? 11.919 2.758 -15.981 1.00 81.81 85 ALA A CA 1
ATOM 671 C C . ALA A 1 85 ? 10.742 1.771 -15.858 1.00 81.81 85 ALA A C 1
ATOM 673 O O . ALA A 1 85 ? 10.554 0.942 -16.745 1.00 81.81 85 ALA A O 1
ATOM 674 N N . MET A 1 86 ? 9.901 1.903 -14.825 1.00 78.62 86 MET A N 1
ATOM 675 C CA . MET A 1 86 ? 8.697 1.073 -14.667 1.00 78.62 86 MET A CA 1
ATOM 676 C C . MET A 1 86 ? 7.696 1.273 -15.813 1.00 78.62 86 MET A C 1
ATOM 678 O O . MET A 1 86 ? 7.110 0.306 -16.285 1.00 78.62 86 MET A O 1
ATOM 682 N N . ARG A 1 87 ? 7.536 2.503 -16.315 1.00 78.94 87 ARG A N 1
ATOM 683 C CA . ARG A 1 87 ? 6.660 2.803 -17.461 1.00 78.94 87 ARG A CA 1
ATOM 684 C C . ARG A 1 87 ? 7.145 2.187 -18.775 1.00 78.94 87 ARG A C 1
ATOM 686 O O . ARG A 1 87 ? 6.328 1.769 -19.591 1.00 78.94 87 ARG A O 1
ATOM 693 N N . VAL A 1 88 ? 8.461 2.129 -18.989 1.00 84.94 88 VAL A N 1
ATOM 694 C CA . VAL A 1 88 ? 9.034 1.422 -20.145 1.00 84.94 88 VAL A CA 1
ATOM 695 C C . VAL A 1 88 ? 8.726 -0.075 -20.057 1.00 84.94 88 VAL A C 1
ATOM 697 O O . VAL A 1 88 ? 8.330 -0.662 -21.059 1.00 84.94 88 VAL A O 1
ATOM 700 N N . LEU A 1 89 ? 8.863 -0.680 -18.872 1.00 83.69 89 LEU A N 1
ATOM 701 C CA . LEU A 1 89 ? 8.575 -2.105 -18.671 1.00 83.69 89 LEU A CA 1
ATOM 702 C C . LEU A 1 89 ? 7.094 -2.436 -18.857 1.00 83.69 89 LEU A C 1
ATOM 704 O O . LEU A 1 89 ? 6.785 -3.385 -19.562 1.00 83.69 89 LEU A O 1
ATOM 708 N N . GLU A 1 90 ? 6.192 -1.613 -18.324 1.00 80.25 90 GLU A N 1
ATOM 709 C CA . GLU A 1 90 ? 4.745 -1.765 -18.533 1.00 80.25 90 GLU A CA 1
ATOM 710 C C . GLU A 1 90 ? 4.393 -1.759 -20.030 1.00 80.25 90 GLU A C 1
ATOM 712 O O . GLU A 1 90 ? 3.658 -2.623 -20.504 1.00 80.25 90 GLU A O 1
ATOM 717 N N . ARG A 1 91 ? 4.960 -0.827 -20.814 1.00 83.00 91 ARG A N 1
ATOM 718 C CA . ARG A 1 91 ? 4.730 -0.811 -22.268 1.00 83.00 91 ARG A CA 1
ATOM 719 C C . ARG A 1 91 ? 5.354 -1.986 -23.000 1.00 83.00 91 ARG A C 1
ATOM 721 O O . ARG A 1 91 ? 4.810 -2.390 -24.023 1.00 83.00 91 ARG A O 1
ATOM 728 N N . PHE A 1 92 ? 6.469 -2.513 -22.509 1.00 88.44 92 PHE A N 1
ATOM 729 C CA . PHE A 1 92 ? 7.060 -3.730 -23.052 1.00 88.44 92 PHE A CA 1
ATOM 730 C C . PHE A 1 92 ? 6.142 -4.930 -22.808 1.00 88.44 92 PHE A C 1
ATOM 732 O O . PHE A 1 92 ? 5.844 -5.664 -23.744 1.00 88.44 92 PHE A O 1
ATOM 739 N N . GLU A 1 93 ? 5.649 -5.090 -21.580 1.00 83.75 93 GLU A N 1
ATOM 740 C CA . GLU A 1 93 ? 4.734 -6.169 -21.206 1.00 83.75 93 GLU A CA 1
ATOM 741 C C . GLU A 1 93 ? 3.446 -6.113 -22.036 1.00 83.75 93 GLU A C 1
ATOM 743 O O . GLU A 1 93 ? 3.036 -7.124 -22.597 1.00 83.75 93 GLU A O 1
ATOM 748 N N . GLU A 1 94 ? 2.863 -4.925 -22.216 1.00 83.12 94 GLU A N 1
ATOM 749 C CA . GLU A 1 94 ? 1.675 -4.732 -23.056 1.00 83.12 94 GLU A CA 1
ATOM 750 C C . GLU A 1 94 ? 1.941 -5.039 -24.540 1.00 83.12 94 GLU A C 1
ATOM 752 O O . GLU A 1 94 ? 1.130 -5.703 -25.185 1.00 83.12 94 GLU A O 1
ATOM 757 N N . ALA A 1 95 ? 3.074 -4.587 -25.092 1.00 85.25 95 ALA A N 1
ATOM 758 C CA . ALA A 1 95 ? 3.419 -4.801 -26.500 1.00 85.25 95 ALA A CA 1
ATOM 759 C C . ALA A 1 95 ? 3.716 -6.274 -26.826 1.00 85.25 95 ALA A C 1
ATOM 761 O O . ALA A 1 95 ? 3.377 -6.744 -27.911 1.00 85.25 95 ALA A O 1
ATOM 762 N N . GLU A 1 96 ? 4.319 -6.999 -25.884 1.00 87.25 96 GLU A N 1
ATOM 763 C CA . GLU A 1 96 ? 4.661 -8.418 -26.023 1.00 87.25 96 GLU A CA 1
ATOM 764 C C . GLU A 1 96 ? 3.565 -9.355 -25.483 1.00 87.25 96 GLU A C 1
ATOM 766 O O . GLU A 1 96 ? 3.722 -10.576 -25.523 1.00 87.25 96 GLU A O 1
ATOM 771 N N . GLY A 1 97 ? 2.456 -8.809 -24.968 1.00 83.00 97 GLY A N 1
ATOM 772 C CA . GLY A 1 97 ? 1.347 -9.583 -24.404 1.00 83.00 97 GLY A CA 1
ATOM 773 C C . GLY A 1 97 ? 1.725 -10.399 -23.164 1.00 83.00 97 GLY A C 1
ATOM 774 O O . GLY A 1 97 ? 1.204 -11.497 -22.969 1.00 83.00 97 GLY A O 1
ATOM 775 N N . ARG A 1 98 ? 2.657 -9.896 -22.350 1.00 80.06 98 ARG A N 1
ATOM 776 C CA . ARG A 1 98 ? 3.144 -10.553 -21.129 1.00 80.06 98 ARG A CA 1
ATOM 777 C C . ARG A 1 98 ? 2.394 -10.090 -19.891 1.00 80.06 98 ARG A C 1
ATOM 779 O O . ARG A 1 98 ? 1.901 -8.965 -19.838 1.00 80.06 98 ARG A O 1
ATOM 786 N N . ASN A 1 99 ? 2.361 -10.934 -18.859 1.00 73.00 99 ASN A N 1
ATOM 787 C CA . ASN A 1 99 ? 1.844 -10.502 -17.563 1.00 73.00 99 ASN A CA 1
ATOM 788 C C . ASN A 1 99 ? 2.876 -9.632 -16.814 1.00 73.00 99 ASN A C 1
ATOM 790 O O . ASN A 1 99 ? 4.083 -9.819 -16.993 1.00 73.00 99 ASN A O 1
ATOM 794 N N . PRO A 1 100 ? 2.436 -8.746 -15.897 1.00 73.25 100 PRO A N 1
ATOM 795 C CA . PRO A 1 100 ? 3.343 -7.923 -15.101 1.00 73.25 100 PRO A CA 1
ATOM 796 C C . PRO A 1 100 ? 4.376 -8.738 -14.312 1.00 73.25 100 PRO A C 1
ATOM 798 O O . PRO A 1 100 ? 4.024 -9.549 -13.445 1.00 73.25 100 PRO A O 1
ATOM 801 N N . GLY A 1 101 ? 5.658 -8.483 -14.559 1.00 71.50 101 GLY A N 1
ATOM 802 C CA . GLY A 1 101 ? 6.786 -9.190 -13.957 1.00 71.50 101 GLY A CA 1
ATOM 803 C C . GLY A 1 101 ? 7.218 -10.468 -14.688 1.00 71.50 101 GLY A C 1
ATOM 804 O O . GLY A 1 101 ? 8.147 -11.130 -14.224 1.00 71.50 101 GLY A O 1
ATOM 805 N N . GLU A 1 102 ? 6.611 -10.821 -15.824 1.00 81.06 102 GLU A N 1
ATOM 806 C CA . GLU A 1 102 ? 7.101 -11.886 -16.717 1.00 81.06 102 GLU A CA 1
ATOM 807 C C . GLU A 1 102 ? 8.200 -11.353 -17.648 1.00 81.06 102 GLU A C 1
ATOM 809 O O . GLU A 1 102 ? 8.120 -11.388 -18.880 1.00 81.06 102 GLU A O 1
ATOM 814 N N . THR A 1 103 ? 9.254 -10.823 -17.039 1.00 83.56 103 THR A N 1
ATOM 815 C CA . THR A 1 103 ? 10.393 -10.239 -17.742 1.00 83.56 103 THR A CA 1
ATOM 816 C C . THR A 1 103 ? 11.686 -10.949 -17.358 1.00 83.56 103 THR A C 1
ATOM 818 O O . THR A 1 103 ? 11.772 -11.642 -16.342 1.00 83.56 103 THR A O 1
ATOM 821 N N . SER A 1 104 ? 12.685 -10.840 -18.224 1.00 86.50 104 SER A N 1
ATOM 822 C CA . SER A 1 104 ? 13.984 -11.480 -18.068 1.00 86.50 104 SER A CA 1
ATOM 823 C C . SER A 1 104 ? 15.090 -10.601 -18.640 1.00 86.50 104 SER A C 1
ATOM 825 O O . SER A 1 104 ? 14.854 -9.706 -19.453 1.00 86.50 104 SER A O 1
ATOM 827 N N . THR A 1 105 ? 16.341 -10.897 -18.293 1.00 86.38 105 THR A N 1
ATOM 828 C CA . THR A 1 105 ? 17.501 -10.195 -18.864 1.00 86.38 105 THR A CA 1
ATOM 829 C C . THR A 1 105 ? 17.614 -10.350 -20.384 1.00 86.38 105 THR A C 1
ATOM 831 O O . THR A 1 105 ? 18.192 -9.483 -21.036 1.00 86.38 105 THR A O 1
ATOM 834 N N . ALA A 1 106 ? 17.018 -11.396 -20.971 1.00 89.00 106 ALA A N 1
ATOM 835 C CA . ALA A 1 106 ? 16.970 -11.585 -22.421 1.00 89.00 106 ALA A CA 1
ATOM 836 C C . ALA A 1 106 ? 16.122 -10.517 -23.137 1.00 89.00 106 ALA A C 1
ATOM 838 O O . ALA A 1 106 ? 16.320 -10.277 -24.326 1.00 89.00 106 ALA A O 1
ATOM 839 N N . ASP A 1 107 ? 15.226 -9.844 -22.412 1.00 91.75 107 ASP A N 1
ATOM 840 C CA . ASP A 1 107 ? 14.333 -8.817 -22.951 1.00 91.75 107 ASP A CA 1
ATOM 841 C C . ASP A 1 107 ? 14.993 -7.438 -23.045 1.00 91.75 107 ASP A C 1
ATOM 843 O O . ASP A 1 107 ? 14.464 -6.533 -23.696 1.00 91.75 107 ASP A O 1
ATOM 847 N N . LEU A 1 108 ? 16.177 -7.272 -22.441 1.00 91.31 108 LEU A N 1
ATOM 848 C CA . LEU A 1 108 ? 16.888 -5.996 -22.369 1.00 91.31 108 LEU A CA 1
ATOM 849 C C . LEU A 1 108 ? 17.044 -5.302 -23.736 1.00 91.31 108 LEU A C 1
ATOM 851 O O . LEU A 1 108 ? 16.764 -4.105 -23.804 1.00 91.31 108 LEU A O 1
ATOM 855 N N . PRO A 1 109 ? 17.405 -5.984 -24.844 1.00 93.19 109 PRO A N 1
ATOM 856 C CA . PRO A 1 109 ? 17.513 -5.326 -26.146 1.00 93.19 109 PRO A CA 1
ATOM 857 C C . PRO A 1 109 ? 16.189 -4.718 -26.632 1.00 93.19 109 PRO A C 1
ATOM 859 O O . PRO A 1 109 ? 16.182 -3.627 -27.203 1.00 93.19 109 PRO A O 1
ATOM 862 N N . ILE A 1 110 ? 15.067 -5.403 -26.388 1.00 92.44 110 ILE A N 1
ATOM 863 C CA . ILE A 1 110 ? 13.728 -4.953 -26.794 1.00 92.44 110 ILE A CA 1
ATOM 864 C C . ILE A 1 110 ? 13.300 -3.773 -25.919 1.00 92.44 110 ILE A C 1
ATOM 866 O O . ILE A 1 110 ? 12.843 -2.752 -26.428 1.00 92.44 110 ILE A O 1
ATOM 870 N N . VAL A 1 111 ? 13.531 -3.874 -24.611 1.00 91.81 111 VAL A N 1
ATOM 871 C CA . VAL A 1 111 ? 13.222 -2.825 -23.631 1.00 91.81 111 VAL A CA 1
ATOM 872 C C . VAL A 1 111 ? 14.028 -1.550 -23.892 1.00 91.81 111 VAL A C 1
ATOM 874 O O . VAL A 1 111 ? 13.472 -0.455 -23.828 1.00 91.81 111 VAL A O 1
ATOM 877 N N . LEU A 1 112 ? 15.315 -1.657 -24.241 1.00 91.00 112 LEU A N 1
ATOM 878 C CA . LEU A 1 112 ? 16.147 -0.501 -24.600 1.00 91.00 112 LEU A CA 1
ATOM 879 C C . LEU A 1 112 ? 15.675 0.167 -25.894 1.00 91.00 112 LEU A C 1
ATOM 881 O O . LEU A 1 112 ? 15.668 1.397 -25.983 1.00 91.00 112 LEU A O 1
ATOM 885 N N . LYS A 1 113 ? 15.242 -0.626 -26.881 1.00 91.50 113 LYS A N 1
ATOM 886 C CA . LYS A 1 113 ? 14.629 -0.097 -28.102 1.00 91.50 113 LYS A CA 1
ATOM 887 C C . LYS A 1 113 ? 13.340 0.660 -27.773 1.00 91.50 113 LYS A C 1
ATOM 889 O O . LYS A 1 113 ? 13.197 1.814 -28.160 1.00 91.50 113 LYS A O 1
ATOM 894 N N . LEU A 1 114 ? 12.456 0.056 -26.981 1.00 89.56 114 LEU A N 1
ATOM 895 C CA . LEU A 1 114 ? 11.187 0.666 -26.595 1.00 89.56 114 LEU A CA 1
ATOM 896 C C . LEU A 1 114 ? 11.378 1.934 -25.754 1.00 89.56 114 LEU A C 1
ATOM 898 O O . LEU A 1 114 ? 10.673 2.919 -25.955 1.00 89.56 114 LEU A O 1
ATOM 902 N N . ARG A 1 115 ? 12.362 1.948 -24.844 1.00 89.12 115 ARG A N 1
ATOM 903 C CA . ARG A 1 115 ? 12.768 3.154 -24.109 1.00 89.12 115 ARG A CA 1
ATOM 904 C C . ARG A 1 115 ? 13.072 4.291 -25.074 1.00 89.12 115 ARG A C 1
ATOM 906 O O . ARG A 1 115 ? 12.592 5.400 -24.863 1.00 89.12 115 ARG A O 1
ATOM 913 N N . LYS A 1 116 ? 13.883 4.022 -26.099 1.00 87.50 116 LYS A N 1
ATOM 914 C CA . LYS A 1 116 ? 14.281 5.024 -27.087 1.00 87.50 116 LYS A CA 1
ATOM 915 C C . LYS A 1 116 ? 13.058 5.579 -27.817 1.00 87.50 116 LYS A C 1
ATOM 917 O O . LYS A 1 116 ? 12.859 6.790 -27.816 1.00 87.50 116 LYS A O 1
ATOM 922 N N . ASP A 1 117 ? 12.194 4.694 -28.308 1.00 86.50 117 ASP A N 1
ATOM 923 C CA . ASP A 1 117 ? 10.956 5.070 -28.999 1.00 86.50 117 ASP A CA 1
ATOM 924 C C . ASP A 1 117 ? 10.037 5.922 -28.090 1.00 86.50 117 ASP A C 1
ATOM 926 O O . ASP A 1 117 ? 9.463 6.928 -28.515 1.00 86.50 117 ASP A O 1
ATOM 930 N N . LEU A 1 118 ? 9.935 5.577 -26.799 1.00 82.31 118 LEU A N 1
ATOM 931 C CA . LEU A 1 118 ? 9.139 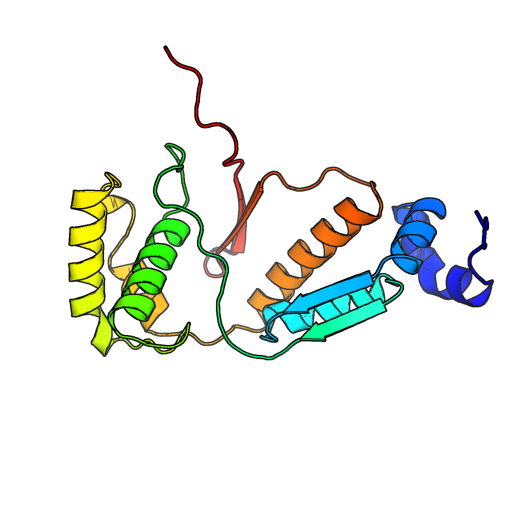6.315 -25.811 1.00 82.31 118 LEU A CA 1
ATOM 932 C C . LEU A 1 118 ? 9.738 7.684 -25.458 1.00 82.31 118 LEU A C 1
ATOM 934 O O . LEU A 1 118 ? 8.989 8.657 -25.327 1.00 82.31 118 LEU A O 1
ATOM 938 N N . CYS A 1 119 ? 11.063 7.775 -25.323 1.00 82.19 119 CYS A N 1
ATOM 939 C CA . CYS A 1 119 ? 11.786 9.028 -25.106 1.00 82.19 119 CYS A CA 1
ATOM 940 C C . CYS A 1 119 ? 11.618 9.988 -26.294 1.00 82.19 119 CYS A C 1
ATOM 942 O O . CYS A 1 119 ? 11.350 11.174 -26.083 1.00 82.19 119 CYS A O 1
ATOM 944 N N . GLU A 1 120 ? 11.702 9.475 -27.524 1.00 82.88 120 GLU A N 1
ATOM 945 C CA . GLU A 1 120 ? 11.487 10.243 -28.757 1.00 82.88 120 GLU A CA 1
ATOM 946 C C . GLU A 1 120 ? 10.037 10.741 -28.878 1.00 82.88 120 GLU A C 1
ATOM 948 O O . GLU A 1 120 ? 9.805 11.890 -29.255 1.00 82.88 120 GLU A O 1
ATOM 953 N N . ALA A 1 121 ? 9.056 9.916 -28.499 1.00 78.44 121 ALA A N 1
ATOM 954 C CA . ALA A 1 121 ? 7.639 10.256 -28.619 1.00 78.44 121 ALA A CA 1
ATOM 955 C C . ALA A 1 121 ? 7.101 11.177 -27.502 1.00 78.44 121 ALA A C 1
ATOM 957 O O . ALA A 1 121 ? 6.170 11.947 -27.745 1.00 78.44 121 ALA A O 1
ATOM 958 N N . HIS A 1 122 ? 7.644 11.106 -26.279 1.00 70.00 122 HIS A N 1
ATOM 959 C CA . HIS A 1 122 ? 7.042 11.741 -25.091 1.00 70.00 122 HIS A CA 1
ATOM 960 C C . HIS A 1 122 ? 7.964 12.719 -24.338 1.00 70.00 122 HIS A C 1
ATOM 962 O O . HIS A 1 122 ? 7.550 13.282 -23.325 1.00 70.00 122 HIS A O 1
ATOM 968 N N . SER A 1 123 ? 9.178 12.982 -24.842 1.00 63.66 123 SER A N 1
ATOM 969 C CA . SER A 1 123 ? 10.127 14.010 -24.359 1.00 63.66 123 SER A CA 1
ATOM 970 C C . SER A 1 123 ? 10.903 13.818 -23.027 1.00 63.66 123 SER A C 1
ATOM 972 O O . SER A 1 123 ? 11.594 14.770 -22.645 1.00 63.66 123 SER A O 1
ATOM 974 N N . PRO A 1 124 ? 10.920 12.681 -22.291 1.00 66.06 124 PRO A N 1
ATOM 975 C CA . PRO A 1 124 ? 11.953 12.479 -21.271 1.00 66.06 124 PRO A CA 1
ATOM 976 C C . PRO A 1 124 ? 13.306 12.157 -21.930 1.00 66.06 124 PRO A C 1
ATOM 978 O O . PRO A 1 124 ? 13.386 11.337 -22.839 1.00 66.06 124 PRO A O 1
ATOM 981 N N . SER A 1 125 ? 14.393 12.773 -21.453 1.00 72.12 125 SER A N 1
ATOM 982 C CA . SER A 1 125 ? 15.755 12.431 -21.894 1.00 72.12 125 SER A CA 1
ATOM 983 C C . SER A 1 125 ? 16.112 10.999 -21.484 1.00 72.12 125 SER A C 1
ATOM 985 O O . SER A 1 125 ? 15.871 10.622 -20.337 1.00 72.12 125 SER A O 1
ATOM 987 N N . GLU A 1 126 ? 16.772 10.239 -22.365 1.00 72.12 126 GLU A N 1
ATOM 988 C CA . GLU A 1 126 ? 17.279 8.887 -22.063 1.00 72.12 126 GLU A CA 1
ATOM 989 C C . GLU A 1 126 ? 18.153 8.847 -20.792 1.00 72.12 126 GLU A C 1
ATOM 991 O O . GLU A 1 126 ? 18.164 7.851 -20.074 1.00 72.12 126 GLU A O 1
ATOM 996 N N . ALA A 1 127 ? 18.809 9.957 -20.428 1.00 75.56 127 ALA A N 1
ATOM 997 C CA . ALA A 1 127 ? 19.596 10.076 -19.196 1.00 75.56 127 ALA A CA 1
ATOM 998 C C . ALA A 1 127 ? 18.767 9.926 -17.897 1.00 75.56 127 ALA A C 1
ATOM 1000 O O . ALA A 1 127 ? 19.320 9.672 -16.819 1.00 75.56 127 ALA A O 1
ATOM 1001 N N . GLN A 1 128 ? 17.443 10.090 -17.981 1.00 74.00 128 GLN A N 1
ATOM 1002 C CA . GLN A 1 128 ? 16.509 9.840 -16.880 1.00 74.00 128 GLN A CA 1
ATOM 1003 C C . GLN A 1 128 ? 16.192 8.347 -16.708 1.00 74.00 128 GLN A C 1
ATOM 1005 O O . GLN A 1 128 ? 15.622 7.978 -15.686 1.00 74.00 128 GLN A O 1
ATOM 1010 N N . ILE A 1 129 ? 16.591 7.484 -17.650 1.00 82.75 129 ILE A N 1
ATOM 1011 C CA . ILE A 1 129 ? 16.294 6.045 -17.643 1.00 82.75 129 ILE A CA 1
ATOM 1012 C C . ILE A 1 129 ? 17.588 5.246 -17.899 1.00 82.75 129 ILE A C 1
ATOM 1014 O O . ILE A 1 129 ? 17.817 4.766 -19.013 1.00 82.75 129 ILE A O 1
ATOM 1018 N N . PRO A 1 130 ? 18.466 5.117 -16.884 1.00 85.75 130 PRO A N 1
ATOM 1019 C CA . PRO A 1 130 ? 19.751 4.440 -17.039 1.00 85.75 130 PRO A CA 1
ATOM 1020 C C . PRO A 1 130 ? 19.590 2.963 -17.412 1.00 85.75 130 PRO A C 1
ATOM 1022 O O . PRO A 1 130 ? 18.760 2.267 -16.828 1.00 85.75 130 PRO A O 1
ATOM 1025 N N . ASP A 1 131 ? 20.443 2.467 -18.305 1.00 87.56 131 ASP A N 1
ATOM 1026 C CA . ASP A 1 131 ? 20.478 1.063 -18.741 1.00 87.56 131 ASP A CA 1
ATOM 1027 C C . ASP A 1 131 ? 20.595 0.108 -17.545 1.00 87.56 131 ASP A C 1
ATOM 1029 O O . ASP A 1 131 ? 19.839 -0.852 -17.439 1.00 87.56 131 ASP A O 1
ATOM 1033 N N . SER A 1 132 ? 21.461 0.443 -16.582 1.00 86.00 132 SER A N 1
ATOM 1034 C CA . SER A 1 132 ? 21.670 -0.343 -15.360 1.00 86.00 132 SER A CA 1
ATOM 1035 C C . SER A 1 132 ? 20.423 -0.454 -14.481 1.00 86.00 132 SER A C 1
ATOM 1037 O O . SER A 1 132 ? 20.262 -1.429 -13.748 1.00 86.00 132 SER A O 1
ATOM 1039 N N . LEU A 1 133 ? 19.523 0.533 -14.540 1.00 83.00 133 LEU A N 1
ATOM 1040 C CA . LEU A 1 133 ? 18.254 0.482 -13.824 1.00 83.00 133 LEU A CA 1
ATOM 1041 C C . LEU A 1 133 ? 17.286 -0.489 -14.506 1.00 83.00 133 LEU A C 1
ATOM 1043 O O . LEU A 1 133 ? 16.661 -1.284 -13.811 1.00 83.00 133 LEU A O 1
ATOM 1047 N N . LEU A 1 134 ? 17.194 -0.454 -15.838 1.00 85.75 134 LEU A N 1
ATOM 1048 C CA . LEU A 1 134 ? 16.359 -1.377 -16.613 1.00 85.75 134 LEU A CA 1
ATOM 1049 C C . LEU A 1 134 ? 16.864 -2.816 -16.499 1.00 85.75 134 LEU A C 1
ATOM 1051 O O . LEU A 1 134 ? 16.081 -3.712 -16.207 1.00 85.75 134 LEU A O 1
ATOM 1055 N N . GLU A 1 135 ? 18.171 -3.028 -16.639 1.00 85.88 135 GLU A N 1
ATOM 1056 C CA . GLU A 1 135 ? 18.801 -4.339 -16.477 1.00 85.88 135 GLU A CA 1
ATOM 1057 C C . GLU A 1 135 ? 18.520 -4.927 -15.089 1.00 85.88 135 GLU A C 1
ATOM 1059 O O . GLU A 1 135 ? 18.116 -6.082 -14.976 1.00 85.88 135 GLU A O 1
ATOM 1064 N N . ARG A 1 136 ? 18.637 -4.117 -14.028 1.00 81.94 136 ARG A N 1
ATOM 1065 C CA . ARG A 1 136 ? 18.327 -4.550 -12.659 1.00 81.94 136 ARG A CA 1
ATOM 1066 C C . ARG A 1 136 ? 16.857 -4.934 -12.477 1.00 81.94 136 ARG A C 1
ATOM 1068 O O . ARG A 1 136 ? 16.580 -5.909 -11.784 1.00 81.94 136 ARG A O 1
ATOM 1075 N N . LEU A 1 137 ? 15.931 -4.179 -13.068 1.00 79.25 137 LEU A N 1
ATOM 1076 C CA . LEU A 1 137 ? 14.496 -4.469 -12.981 1.00 79.25 137 LEU A CA 1
ATOM 1077 C C . LEU A 1 137 ? 14.111 -5.729 -13.772 1.00 79.25 137 LEU A C 1
ATOM 1079 O O . LEU A 1 137 ? 13.258 -6.484 -13.321 1.00 79.25 137 LEU A O 1
ATOM 1083 N N . LEU A 1 138 ? 14.774 -5.984 -14.903 1.00 82.94 138 LEU A N 1
ATOM 1084 C CA . LEU A 1 138 ? 14.606 -7.203 -15.703 1.00 82.94 138 LEU A CA 1
ATOM 1085 C C . LEU A 1 138 ? 15.253 -8.439 -15.065 1.00 82.94 138 LEU A C 1
ATOM 1087 O O . LEU A 1 138 ? 14.814 -9.562 -15.293 1.00 82.94 138 LEU A O 1
ATOM 1091 N N . ALA A 1 139 ? 16.319 -8.246 -14.286 1.00 76.06 139 ALA A N 1
ATOM 1092 C CA . ALA A 1 139 ? 17.054 -9.334 -13.649 1.00 76.06 139 ALA A CA 1
ATOM 1093 C C . ALA A 1 139 ? 16.323 -9.952 -12.450 1.00 76.06 139 ALA A C 1
ATOM 1095 O O . ALA A 1 139 ? 16.626 -11.082 -12.071 1.00 76.06 139 ALA A O 1
ATOM 1096 N N . SER A 1 140 ? 15.392 -9.227 -11.826 1.00 66.75 140 SER A N 1
ATOM 1097 C CA . SER A 1 140 ? 14.668 -9.715 -10.655 1.00 66.75 140 SER A CA 1
ATOM 1098 C C . SER A 1 140 ? 13.294 -9.069 -10.552 1.00 66.75 140 SER A C 1
ATOM 1100 O O . SER A 1 140 ? 13.151 -7.973 -10.013 1.00 66.75 140 SER A O 1
ATOM 1102 N N . THR A 1 141 ? 12.269 -9.813 -10.956 1.00 64.19 141 THR A N 1
ATOM 1103 C CA . THR A 1 141 ? 10.861 -9.491 -10.671 1.00 64.19 141 THR A CA 1
ATOM 1104 C C . THR A 1 141 ? 10.386 -10.082 -9.343 1.00 64.19 141 THR A C 1
ATOM 1106 O O . THR A 1 141 ? 9.226 -9.938 -8.955 1.00 64.19 141 THR A O 1
ATOM 1109 N N . THR A 1 142 ? 11.306 -10.720 -8.614 1.00 69.19 142 THR A N 1
ATOM 1110 C CA . THR A 1 142 ? 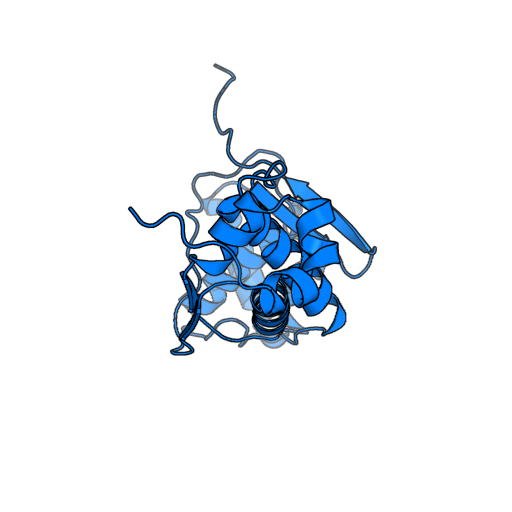11.093 -11.235 -7.268 1.00 69.19 142 THR A CA 1
ATOM 1111 C C . THR A 1 142 ? 10.816 -10.112 -6.282 1.00 69.19 142 THR A C 1
ATOM 1113 O O . THR A 1 142 ? 11.553 -9.130 -6.184 1.00 69.19 142 THR A O 1
ATOM 1116 N N . GLU A 1 143 ? 9.764 -10.298 -5.498 1.00 76.69 143 GLU A N 1
ATOM 1117 C CA . GLU A 1 143 ? 9.471 -9.441 -4.366 1.00 76.69 143 GLU A CA 1
ATOM 1118 C C . GLU A 1 143 ? 10.423 -9.742 -3.210 1.00 76.69 143 GLU A C 1
ATOM 1120 O O . GLU A 1 143 ? 10.607 -10.893 -2.809 1.00 76.69 143 GLU A O 1
ATOM 1125 N N . PHE A 1 144 ? 11.013 -8.694 -2.641 1.00 84.25 144 PHE A N 1
ATOM 1126 C CA . PHE A 1 144 ? 11.847 -8.812 -1.453 1.00 84.25 144 PHE A CA 1
ATOM 1127 C C . PHE A 1 144 ? 10.972 -8.599 -0.213 1.00 84.25 144 PHE A C 1
ATOM 1129 O O . PHE A 1 144 ? 10.470 -7.486 -0.034 1.00 84.25 144 PHE A O 1
ATOM 1136 N N . PRO A 1 145 ? 10.820 -9.593 0.686 1.00 85.75 145 PRO A N 1
ATOM 1137 C CA . PRO A 1 145 ? 9.948 -9.466 1.855 1.00 85.75 145 PRO A CA 1
ATOM 1138 C C . PRO A 1 145 ? 10.192 -8.207 2.710 1.00 85.75 145 PRO A C 1
ATOM 1140 O O . PRO A 1 145 ? 9.214 -7.574 3.109 1.00 85.75 145 PRO A O 1
ATOM 1143 N N . PRO A 1 146 ? 11.447 -7.754 2.940 1.00 92.00 146 PRO A N 1
ATOM 1144 C CA . PRO A 1 146 ? 11.688 -6.496 3.650 1.00 92.00 146 PRO A CA 1
ATOM 1145 C C . PRO A 1 146 ? 11.112 -5.268 2.932 1.00 92.00 146 PRO A C 1
ATOM 1147 O O . PRO A 1 146 ? 10.577 -4.372 3.580 1.00 92.00 146 PRO A O 1
ATOM 1150 N N . VAL A 1 147 ? 11.179 -5.229 1.598 1.00 91.75 147 VAL A N 1
ATOM 1151 C CA . VAL A 1 147 ? 10.630 -4.127 0.792 1.00 91.75 147 VAL A CA 1
ATOM 1152 C C . VAL A 1 147 ? 9.107 -4.156 0.834 1.00 91.75 147 VAL A C 1
ATOM 1154 O O . VAL A 1 147 ? 8.486 -3.120 1.058 1.00 91.75 147 VAL A O 1
ATOM 1157 N N . CYS A 1 148 ? 8.504 -5.340 0.706 1.00 91.31 148 CYS A N 1
ATOM 1158 C CA . CYS A 1 148 ? 7.060 -5.521 0.842 1.00 91.31 148 CYS A CA 1
ATOM 1159 C C . CYS A 1 148 ? 6.541 -5.025 2.193 1.00 91.31 148 CYS A C 1
ATOM 1161 O O . CYS A 1 148 ? 5.538 -4.318 2.232 1.00 91.31 148 CYS A O 1
ATOM 1163 N N . ALA A 1 149 ? 7.246 -5.334 3.285 1.00 94.00 149 ALA A N 1
ATOM 1164 C CA . ALA A 1 149 ? 6.883 -4.872 4.622 1.00 94.00 149 ALA A CA 1
ATOM 1165 C C . ALA A 1 149 ? 6.951 -3.342 4.748 1.00 94.00 149 ALA A C 1
ATOM 1167 O O . ALA A 1 149 ? 6.051 -2.731 5.326 1.00 94.00 149 ALA A O 1
ATOM 1168 N N . ILE A 1 150 ? 7.980 -2.708 4.174 1.00 96.00 150 ILE A N 1
ATOM 1169 C CA . ILE A 1 150 ? 8.132 -1.245 4.182 1.00 96.00 150 ILE A CA 1
ATOM 1170 C C . ILE A 1 150 ? 7.018 -0.578 3.367 1.00 96.00 150 ILE A C 1
ATOM 1172 O O . ILE A 1 150 ? 6.305 0.280 3.889 1.00 96.00 150 ILE A O 1
ATOM 1176 N N . ILE A 1 151 ? 6.836 -0.986 2.108 1.00 95.69 151 ILE A N 1
ATOM 1177 C CA . ILE A 1 151 ? 5.830 -0.392 1.219 1.00 95.69 151 ILE A CA 1
ATOM 1178 C C . ILE A 1 151 ? 4.413 -0.669 1.731 1.00 95.69 151 ILE A C 1
ATOM 1180 O O . ILE A 1 151 ? 3.607 0.254 1.812 1.00 95.69 151 ILE A O 1
ATOM 1184 N N . GLY A 1 152 ? 4.109 -1.907 2.129 1.00 95.69 152 GLY A N 1
ATOM 1185 C CA . GLY A 1 152 ? 2.805 -2.288 2.679 1.00 95.69 152 GLY A CA 1
ATOM 1186 C C . GLY A 1 152 ? 2.498 -1.596 4.012 1.00 95.69 152 GLY A C 1
ATOM 1187 O O . GLY A 1 152 ? 1.348 -1.248 4.280 1.00 95.69 152 GLY A O 1
ATOM 1188 N N . GLY A 1 153 ? 3.527 -1.331 4.824 1.00 97.25 153 GLY A N 1
ATOM 1189 C CA . GLY A 1 153 ? 3.467 -0.474 6.013 1.00 97.25 153 GLY A CA 1
ATOM 1190 C C . GLY A 1 153 ? 3.012 0.942 5.697 1.00 97.25 153 GLY A C 1
ATOM 1191 O O . GLY A 1 153 ? 2.017 1.420 6.241 1.00 97.25 153 GLY A O 1
ATOM 1192 N N . ILE A 1 154 ? 3.728 1.597 4.787 1.00 96.81 154 ILE A N 1
ATOM 1193 C CA . ILE A 1 154 ? 3.467 2.990 4.415 1.00 96.81 154 ILE A CA 1
ATOM 1194 C C . ILE A 1 154 ? 2.107 3.118 3.732 1.00 96.81 154 ILE A C 1
ATOM 1196 O O . ILE A 1 154 ? 1.303 3.953 4.137 1.00 96.81 154 ILE A O 1
ATOM 1200 N N . LEU A 1 155 ? 1.798 2.246 2.770 1.00 96.12 155 LEU A N 1
ATOM 1201 C CA . LEU A 1 155 ? 0.497 2.230 2.103 1.00 96.12 155 LEU A CA 1
ATOM 1202 C C . LEU A 1 155 ? -0.651 2.015 3.101 1.00 96.12 155 LEU A C 1
ATOM 1204 O O . LEU A 1 155 ? -1.660 2.717 3.041 1.00 96.12 155 LEU A O 1
ATOM 1208 N N . GLY A 1 156 ? -0.486 1.081 4.045 1.00 96.50 156 GLY A N 1
ATOM 1209 C CA . GLY A 1 156 ? -1.473 0.818 5.09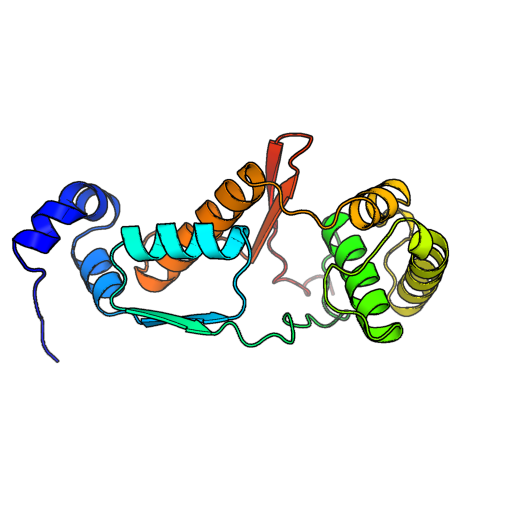3 1.00 96.50 156 GLY A CA 1
ATOM 1210 C C . GLY A 1 156 ? -1.727 2.057 5.944 1.00 96.50 156 GLY A C 1
ATOM 1211 O O . GLY A 1 156 ? -2.876 2.434 6.170 1.00 96.50 156 GLY A O 1
ATOM 1212 N N . GLN A 1 157 ? -0.655 2.741 6.345 1.00 96.25 157 GLN A N 1
ATOM 1213 C CA . GLN A 1 157 ? -0.749 3.970 7.122 1.00 96.25 157 GLN A CA 1
ATOM 1214 C C . GLN A 1 157 ? -1.464 5.092 6.358 1.00 96.25 157 GLN A C 1
ATOM 1216 O O . GLN A 1 157 ? -2.279 5.796 6.952 1.00 96.25 157 GLN A O 1
ATOM 1221 N N . GLU A 1 158 ? -1.212 5.256 5.060 1.00 96.50 158 GLU A N 1
ATOM 1222 C CA . GLU A 1 158 ? -1.885 6.281 4.251 1.00 96.50 158 GLU A CA 1
ATOM 1223 C C . GLU A 1 158 ? -3.383 6.029 4.104 1.00 96.50 158 GLU A C 1
ATOM 1225 O O . GLU A 1 158 ? -4.184 6.957 4.239 1.00 96.50 158 GLU A O 1
ATOM 1230 N N . VAL A 1 159 ? -3.782 4.770 3.921 1.00 95.81 159 VAL A N 1
ATOM 1231 C CA . VAL A 1 159 ? -5.201 4.393 3.905 1.00 95.81 159 VAL A CA 1
ATOM 1232 C C . VAL A 1 159 ? -5.847 4.635 5.272 1.00 95.81 159 VAL A C 1
ATOM 1234 O O . VAL A 1 159 ? -6.948 5.186 5.339 1.00 95.81 159 VAL A O 1
ATOM 1237 N N . ILE A 1 160 ? -5.151 4.322 6.372 1.00 95.94 160 ILE A N 1
ATOM 1238 C CA . ILE A 1 160 ? -5.626 4.620 7.732 1.00 95.94 160 ILE A CA 1
ATOM 1239 C C . ILE A 1 160 ? -5.830 6.125 7.919 1.00 95.94 160 ILE A C 1
ATOM 1241 O O . ILE A 1 160 ? -6.876 6.529 8.427 1.00 95.94 160 ILE A O 1
ATOM 1245 N N . LYS A 1 161 ? -4.886 6.976 7.495 1.00 96.00 161 LYS A N 1
ATOM 1246 C CA . LYS A 1 161 ? -5.037 8.441 7.573 1.00 96.00 161 LYS A CA 1
ATOM 1247 C C . LYS A 1 161 ? -6.237 8.925 6.765 1.00 96.00 161 LYS A C 1
ATOM 1249 O O . LYS A 1 161 ? -7.030 9.715 7.274 1.00 96.00 161 LYS A O 1
ATOM 1254 N N . ALA A 1 162 ? -6.399 8.422 5.541 1.00 95.38 162 ALA A N 1
ATOM 1255 C CA . ALA A 1 162 ? -7.493 8.806 4.656 1.00 95.38 162 ALA A CA 1
ATOM 1256 C C . ALA A 1 162 ? -8.871 8.462 5.251 1.00 95.38 162 ALA A C 1
ATOM 1258 O O . ALA A 1 162 ? -9.766 9.303 5.255 1.00 95.38 162 ALA A O 1
ATOM 1259 N N . ILE A 1 163 ? -9.029 7.259 5.811 1.00 94.88 163 ILE A N 1
ATOM 1260 C CA . ILE A 1 163 ? -10.286 6.811 6.434 1.00 94.88 163 ILE A CA 1
ATOM 1261 C C . ILE A 1 163 ? -10.536 7.522 7.766 1.00 94.88 163 ILE A C 1
ATOM 1263 O O . ILE A 1 163 ? -11.639 7.989 8.062 1.00 94.88 163 ILE A O 1
ATOM 1267 N N . SER A 1 164 ? -9.506 7.586 8.607 1.00 94.38 164 SER A N 1
ATOM 1268 C CA . SER A 1 164 ? -9.628 8.153 9.945 1.00 94.38 164 SER A CA 1
ATOM 1269 C C . SER A 1 164 ? -9.741 9.673 9.928 1.00 94.38 164 SER A C 1
ATOM 1271 O O . SER A 1 164 ? -10.227 10.233 10.907 1.00 94.38 164 SER A O 1
ATOM 1273 N N . GLY A 1 165 ? -9.309 10.361 8.869 1.00 93.50 165 GLY A N 1
ATOM 1274 C CA . GLY A 1 165 ? -9.200 11.821 8.851 1.00 93.50 165 GLY A CA 1
ATOM 1275 C C . GLY A 1 165 ? -8.222 12.352 9.906 1.00 93.50 165 GLY A C 1
ATOM 1276 O O . GLY A 1 165 ? -8.419 13.449 10.433 1.00 93.50 165 GLY A O 1
ATOM 1277 N N . LYS A 1 166 ? -7.224 11.547 10.296 1.00 93.38 166 LYS A N 1
ATOM 1278 C CA . LYS A 1 166 ? -6.197 11.907 11.280 1.00 93.38 166 LYS A CA 1
ATOM 1279 C C . LYS A 1 166 ? -4.814 11.855 10.648 1.00 93.38 166 LYS A C 1
ATOM 1281 O O . LYS A 1 166 ? -4.406 10.828 10.117 1.00 93.38 166 LYS A O 1
ATOM 1286 N N . GLY A 1 167 ? -4.085 12.959 10.792 1.00 91.00 167 GLY A N 1
ATOM 1287 C CA . GLY A 1 167 ? -2.801 13.174 10.131 1.00 91.00 167 GLY A CA 1
ATOM 1288 C C . GLY A 1 167 ? -2.969 13.585 8.670 1.00 91.00 167 GLY A C 1
ATOM 1289 O O . GLY A 1 167 ? -4.021 13.377 8.068 1.00 91.00 167 GLY A O 1
ATOM 1290 N N . ASP A 1 168 ? -1.916 14.169 8.109 1.00 92.00 168 ASP A N 1
ATOM 1291 C CA . ASP A 1 168 ? -1.903 14.589 6.712 1.00 92.00 168 ASP A CA 1
ATOM 1292 C C . ASP A 1 168 ? -1.480 13.416 5.811 1.00 92.00 168 ASP A C 1
ATOM 1294 O O . ASP A 1 168 ? -0.414 12.814 6.040 1.00 92.00 168 ASP A O 1
ATOM 1298 N N . PRO A 1 169 ? -2.296 13.054 4.802 1.00 91.38 169 PRO A N 1
ATOM 1299 C CA . PRO A 1 169 ? -1.891 12.097 3.786 1.00 91.38 169 PRO A CA 1
ATOM 1300 C C . PRO A 1 169 ? -0.697 12.606 2.976 1.00 91.38 169 PRO A C 1
ATOM 1302 O O . PRO A 1 169 ? -0.559 13.804 2.709 1.00 91.38 169 PRO A O 1
ATOM 1305 N N . LEU A 1 170 ? 0.147 11.674 2.550 1.00 91.69 170 LEU A N 1
ATOM 1306 C CA . LEU A 1 170 ? 1.224 11.899 1.600 1.00 91.69 170 LEU A CA 1
ATOM 1307 C C . LEU A 1 170 ? 0.646 12.427 0.284 1.00 91.69 170 LEU A C 1
ATOM 1309 O O . LEU A 1 170 ? -0.339 11.910 -0.242 1.00 91.69 170 LEU A O 1
ATOM 1313 N N . LYS A 1 171 ? 1.294 13.448 -0.273 1.00 87.69 171 LYS A N 1
ATOM 1314 C CA . LYS A 1 171 ? 0.948 14.032 -1.571 1.00 87.69 171 LYS A CA 1
ATOM 1315 C C . LYS A 1 171 ? 2.111 13.807 -2.526 1.00 87.69 171 LYS A C 1
ATOM 1317 O O . LYS A 1 171 ? 3.167 14.386 -2.314 1.00 87.69 171 LYS A O 1
ATOM 1322 N N . ASN A 1 172 ? 1.987 12.992 -3.561 1.00 85.00 172 ASN A N 1
ATOM 1323 C CA . ASN A 1 172 ? 1.013 11.913 -3.794 1.00 85.00 172 ASN A CA 1
ATOM 1324 C C . ASN A 1 172 ? 1.712 10.609 -4.227 1.00 85.00 172 ASN A C 1
ATOM 1326 O O . ASN A 1 172 ? 1.042 9.611 -4.479 1.00 85.00 172 ASN A O 1
ATOM 1330 N N . PHE A 1 173 ? 3.048 10.613 -4.282 1.00 91.31 173 PHE A N 1
ATOM 1331 C CA . PHE A 1 173 ? 3.885 9.448 -4.532 1.00 91.31 173 PHE A CA 1
ATOM 1332 C C . PHE A 1 173 ? 4.871 9.240 -3.393 1.00 91.31 173 PHE A C 1
ATOM 1334 O O . PHE A 1 173 ? 5.402 10.191 -2.822 1.00 91.31 173 PHE A O 1
ATOM 1341 N N . PHE A 1 174 ? 5.150 7.972 -3.112 1.00 92.19 174 PHE A N 1
ATOM 1342 C CA . PHE A 1 174 ? 6.226 7.547 -2.237 1.00 92.19 174 PHE A CA 1
ATOM 1343 C C . PHE A 1 174 ? 7.103 6.540 -2.984 1.00 92.19 174 PHE A C 1
ATOM 1345 O O . PHE A 1 174 ? 6.600 5.566 -3.542 1.00 92.19 174 PHE A O 1
ATOM 1352 N N . PHE A 1 175 ? 8.412 6.773 -2.981 1.00 90.69 175 PHE A N 1
ATOM 1353 C CA . PHE A 1 175 ? 9.420 5.897 -3.564 1.00 90.69 175 PHE A CA 1
ATOM 1354 C C . PHE A 1 175 ? 10.338 5.377 -2.469 1.00 90.69 175 PHE A C 1
ATOM 1356 O O . PHE A 1 175 ? 10.763 6.147 -1.612 1.00 90.69 175 PHE A O 1
ATOM 1363 N N . PHE A 1 176 ? 10.695 4.098 -2.533 1.00 90.94 176 PHE A N 1
ATOM 1364 C CA . PHE A 1 176 ? 11.692 3.499 -1.654 1.00 90.94 176 PHE A CA 1
ATOM 1365 C C . PHE A 1 176 ? 12.786 2.838 -2.487 1.00 90.94 176 PHE A C 1
ATOM 1367 O O . PHE A 1 176 ? 12.487 2.010 -3.347 1.00 90.94 176 PHE A O 1
ATOM 1374 N N . ASP A 1 177 ? 14.041 3.192 -2.224 1.00 86.38 177 ASP A N 1
ATOM 1375 C CA . ASP A 1 177 ? 15.201 2.500 -2.780 1.00 86.38 177 ASP A CA 1
ATOM 1376 C C . ASP A 1 177 ? 15.817 1.603 -1.698 1.00 86.38 177 ASP A C 1
ATOM 1378 O O . ASP A 1 177 ? 16.316 2.060 -0.670 1.00 86.38 177 ASP A O 1
ATOM 1382 N N . ALA A 1 178 ? 15.751 0.291 -1.925 1.00 85.81 178 ALA A N 1
ATOM 1383 C CA . ALA A 1 178 ? 16.243 -0.710 -0.986 1.00 85.81 178 ALA A CA 1
ATOM 1384 C C . ALA A 1 178 ? 17.779 -0.768 -0.905 1.00 85.81 178 ALA A C 1
ATOM 1386 O O . ALA A 1 178 ? 18.308 -1.334 0.049 1.00 85.81 178 ALA A O 1
ATOM 1387 N N . VAL A 1 179 ? 18.496 -0.217 -1.892 1.00 82.38 179 VAL A N 1
ATOM 1388 C CA . VAL A 1 179 ? 19.965 -0.243 -1.932 1.00 82.38 179 VAL A CA 1
ATOM 1389 C C . VAL A 1 179 ? 20.559 0.803 -1.000 1.00 82.38 179 VAL A C 1
ATOM 1391 O O . VAL A 1 179 ? 21.530 0.516 -0.305 1.00 82.38 179 VAL A O 1
ATOM 1394 N N . ASP A 1 180 ? 19.988 2.006 -0.975 1.00 87.50 180 ASP A N 1
ATOM 1395 C CA . ASP A 1 180 ? 20.460 3.094 -0.113 1.00 87.50 180 ASP A CA 1
ATOM 1396 C C . ASP A 1 180 ? 19.546 3.371 1.094 1.00 87.50 180 ASP A C 1
ATOM 1398 O O . ASP A 1 180 ? 19.887 4.189 1.950 1.00 87.50 180 ASP A O 1
ATOM 1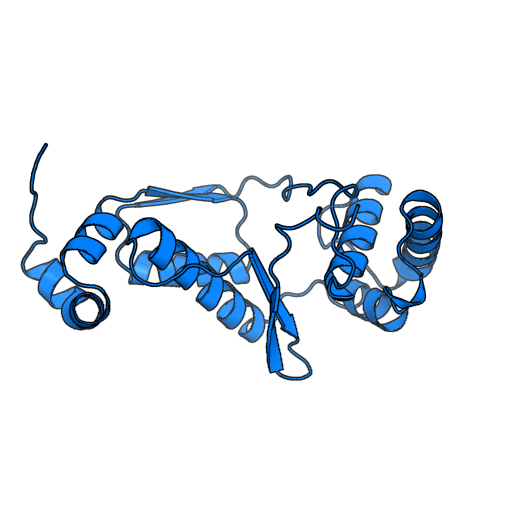402 N N . GLY A 1 181 ? 18.414 2.666 1.188 1.00 87.25 181 GLY A N 1
ATOM 1403 C CA . GLY A 1 181 ? 17.459 2.743 2.290 1.00 87.25 181 GLY A CA 1
ATOM 1404 C C . GLY A 1 181 ? 16.633 4.029 2.308 1.00 87.25 181 GLY A C 1
ATOM 1405 O O . GLY A 1 181 ? 16.030 4.343 3.338 1.00 87.25 181 GLY A O 1
ATOM 1406 N N . LYS A 1 182 ? 16.613 4.808 1.217 1.00 90.31 182 LYS A N 1
ATOM 1407 C CA . LYS A 1 182 ? 15.916 6.099 1.185 1.00 90.31 182 LYS A CA 1
ATOM 1408 C C . LYS A 1 182 ? 14.453 5.957 0.787 1.00 90.31 182 LYS A C 1
ATOM 1410 O O . LYS A 1 182 ? 14.121 5.338 -0.218 1.00 90.31 182 LYS A O 1
ATOM 1415 N N . GLY A 1 183 ? 13.591 6.625 1.553 1.00 92.19 183 GLY A N 1
ATOM 1416 C CA . GLY A 1 183 ? 12.201 6.903 1.203 1.00 92.19 183 GLY A CA 1
ATOM 1417 C C . GLY A 1 183 ? 12.038 8.357 0.755 1.00 92.19 183 GLY A C 1
ATOM 1418 O O . GLY A 1 183 ? 12.465 9.261 1.471 1.00 92.19 183 GLY A O 1
ATOM 1419 N N . ILE A 1 184 ? 11.434 8.597 -0.407 1.00 92.44 184 ILE A N 1
ATOM 1420 C CA . ILE A 1 184 ? 11.221 9.937 -0.974 1.00 92.44 184 ILE A CA 1
ATOM 1421 C C . ILE A 1 184 ? 9.735 10.127 -1.260 1.00 92.44 184 ILE A C 1
ATOM 1423 O O . ILE A 1 184 ? 9.101 9.263 -1.860 1.00 92.44 184 ILE A O 1
ATOM 1427 N N . ILE A 1 185 ? 9.190 11.269 -0.844 1.00 91.81 185 ILE A N 1
ATOM 1428 C CA . ILE A 1 185 ? 7.809 11.672 -1.116 1.00 91.81 185 ILE A CA 1
ATOM 1429 C C . ILE A 1 185 ? 7.841 12.751 -2.198 1.00 91.81 185 ILE A C 1
ATOM 1431 O O . ILE A 1 185 ? 8.567 13.735 -2.051 1.00 91.81 185 ILE A O 1
ATOM 1435 N N . GLU A 1 186 ? 7.061 12.579 -3.262 1.00 85.81 186 GLU A N 1
ATOM 1436 C CA . GLU A 1 186 ? 6.961 13.545 -4.362 1.00 85.81 186 GLU A CA 1
ATOM 1437 C C . GLU A 1 186 ? 5.501 13.953 -4.608 1.00 85.81 186 GLU A C 1
ATOM 1439 O O . GLU A 1 186 ? 4.619 13.099 -4.737 1.00 85.81 186 GLU A O 1
ATOM 1444 N N . ASP A 1 187 ? 5.258 15.266 -4.704 1.00 87.75 187 ASP A N 1
ATOM 1445 C CA . ASP A 1 187 ? 3.973 15.842 -5.113 1.00 87.75 187 ASP A CA 1
ATOM 1446 C C . ASP A 1 187 ? 3.964 16.072 -6.627 1.00 87.75 187 ASP A C 1
ATOM 1448 O O . ASP A 1 187 ? 4.676 16.928 -7.158 1.00 87.75 187 ASP A O 1
ATOM 1452 N N . ILE A 1 188 ? 3.143 15.284 -7.316 1.00 78.94 188 ILE A N 1
ATOM 1453 C CA . ILE A 1 188 ? 3.024 15.246 -8.774 1.00 78.94 188 ILE A CA 1
ATOM 1454 C C . ILE A 1 188 ? 1.779 16.016 -9.266 1.00 78.94 188 ILE A C 1
ATOM 1456 O O . ILE A 1 188 ? 1.520 16.097 -10.464 1.00 78.94 188 ILE A O 1
ATOM 1460 N N . SER A 1 189 ? 1.002 16.636 -8.372 1.00 77.69 189 SER A N 1
ATOM 1461 C CA . SER A 1 189 ? -0.289 17.252 -8.718 1.00 77.69 189 SER A CA 1
ATOM 1462 C C . SER A 1 189 ? -0.204 18.584 -9.488 1.00 77.69 189 SER A C 1
ATOM 1464 O O . SER A 1 189 ? -1.151 18.941 -10.188 1.00 77.69 189 SER A O 1
ATOM 1466 N N . ASN A 1 190 ? 0.920 19.308 -9.421 1.00 59.44 190 ASN A N 1
ATOM 1467 C CA . ASN A 1 190 ? 1.064 20.633 -10.038 1.00 59.44 190 ASN A CA 1
ATOM 1468 C C . ASN A 1 190 ? 1.739 20.586 -11.419 1.00 59.44 190 ASN A C 1
ATOM 1470 O O . ASN A 1 190 ? 2.967 20.553 -11.524 1.00 59.44 190 ASN A O 1
ATOM 1474 N N . THR A 1 191 ? 0.942 20.690 -12.487 1.00 57.94 191 THR A N 1
ATOM 1475 C CA . THR A 1 191 ? 1.430 20.840 -13.872 1.00 57.94 191 THR A CA 1
ATOM 1476 C C . THR A 1 191 ? 1.279 22.243 -14.473 1.00 57.94 191 THR A C 1
ATOM 1478 O O . THR A 1 191 ? 1.553 22.397 -15.655 1.00 57.94 191 THR A O 1
ATOM 1481 N N . ASN A 1 192 ? 0.918 23.295 -13.723 1.00 50.69 192 ASN A N 1
ATOM 1482 C CA . ASN A 1 192 ? 0.868 24.662 -14.271 1.00 50.69 192 ASN A CA 1
ATOM 1483 C C . ASN A 1 192 ? 1.103 25.749 -13.214 1.00 50.69 192 ASN A C 1
ATOM 1485 O O . ASN A 1 192 ? 0.237 25.955 -12.377 1.00 50.69 192 ASN A O 1
ATOM 1489 N N . THR A 1 193 ? 2.212 26.487 -13.335 1.00 46.91 193 THR A N 1
ATOM 1490 C CA . THR A 1 193 ? 2.244 27.967 -13.310 1.00 46.91 193 THR A CA 1
ATOM 1491 C C . THR A 1 193 ? 3.647 28.441 -13.692 1.00 46.91 193 THR A C 1
ATOM 1493 O O . THR A 1 193 ? 4.506 28.564 -12.830 1.00 46.91 193 THR A O 1
ATOM 1496 N N . HIS A 1 194 ? 3.875 28.679 -14.982 1.00 42.47 194 HIS A N 1
ATOM 1497 C CA . HIS A 1 194 ? 4.716 29.769 -15.492 1.00 42.47 194 HIS A CA 1
ATOM 1498 C C . HIS A 1 194 ? 4.314 29.992 -16.955 1.00 42.47 194 HIS A C 1
ATOM 1500 O O . HIS A 1 194 ? 4.900 29.419 -17.872 1.00 42.47 194 HIS A O 1
ATOM 1506 N N . SER A 1 195 ? 3.231 30.751 -17.128 1.00 38.34 195 SER A N 1
ATOM 1507 C CA . SER A 1 195 ? 3.071 31.673 -18.255 1.00 38.34 195 SER A CA 1
ATOM 1508 C C . SER A 1 195 ? 3.978 32.877 -18.047 1.00 38.34 195 SER A C 1
ATOM 1510 O O . SER A 1 195 ? 4.027 33.324 -16.874 1.00 38.34 195 SER A O 1
#

Secondary structure (DSSP, 8-state):
---PPPPHHHHHHTHHHHHHH-HHHHHHHHT-EEEEES--HHHHHHHHHHHHTT-SEEEEE-----PPPPPTT---SS--HHHHHHHHHHHHHHHHTPPTT---GGGHHHHHHHHHHHHHHH---GGGS-HHHHHHHHH--PPPHHHHHHHHHHHHHHHHHHHHT-SPPP-SEEEEETTTTEEEEE---------

InterPro domains:
  IPR000594 THIF-type NAD/FAD binding fold [PF00899] (14-63)
  IPR035985 Ubiquitin-activating enzyme-like [SSF69572] (7-63)
  IPR035985 Ubiquitin-activating enzyme-like [SSF69572] (66-187)
  IPR045886 ThiF/MoeB/HesA family [PTHR10953] (9-63)